Protein AF-A0AAD5FMM9-F1 (afdb_monomer_lite)

Sequence (239 aa):
MHCWLYLLLPVGILMFTLSLVDTQLLRLCQCYVCRCCARAEGRCCCCCCRPIRCGADVRHGCALIGDYLLRVFCASALWVVAALLDGDWYVCIRTVAANGSGQHQLACKDFPNPEEAELLRKYSSESRIIALLIILGLSILLVLSASFTSKSKPYYKLVFEAFVEQETTAMLEEKLHEQAMKKAKLLSESALRCIHSQHENNGQEEGHFYYQPLTETEEDMWRTISDPAFHLLGVQIHS

pLDDT: mean 72.75, std 18.02, range [34.28, 97.81]

Secondary structure (DSSP, 8-state):
--HHHHHHHHHHHHHHHHHHH-HHHHHHHHHHHSSSSS--SS---SSS--TTTHHHHHHHHHHHHHHHHHHHHHHHHHHHHHHHHH-HHHHHHHHHHHHSSTT--GGG-SS--HHHHHHHHHHHHHHHHHHHHHHHHHHHHHHHHHHHHHTTS-HHHHHHHHHHHHHHHHHHHHHHHHHHHHHHHHHHHHHHHHHHHHHHHTTS--------PPPHHHHHHHHHHTSTTHHHHGGGGG-

Radius of gyration: 29.38 Å; chains: 1; bounding box: 70×49×84 Å

Structure (mmCIF, N/CA/C/O backbone):
data_AF-A0AAD5FMM9-F1
#
_entry.id   AF-A0AAD5FMM9-F1
#
loop_
_atom_site.group_PDB
_atom_site.id
_atom_site.type_symbol
_atom_site.label_atom_id
_atom_site.label_alt_id
_atom_site.label_comp_id
_atom_site.label_asym_id
_atom_site.label_entity_id
_atom_site.label_seq_id
_atom_site.pdbx_PDB_ins_code
_atom_site.Cartn_x
_atom_site.Cartn_y
_atom_site.Cartn_z
_atom_site.occupancy
_atom_site.B_iso_or_equiv
_atom_site.auth_seq_id
_atom_site.auth_comp_id
_atom_site.auth_asym_id
_atom_site.auth_atom_id
_atom_site.pdbx_PDB_model_num
ATOM 1 N N . MET A 1 1 ? -18.795 -18.620 12.516 1.00 58.25 1 MET A N 1
ATOM 2 C CA . MET A 1 1 ? -18.532 -17.775 11.330 1.00 58.25 1 MET A CA 1
ATOM 3 C C . MET A 1 1 ? -17.195 -17.072 11.503 1.00 58.25 1 MET A C 1
ATOM 5 O O . MET A 1 1 ? -16.927 -16.575 12.590 1.00 58.25 1 MET A O 1
ATOM 9 N N . HIS A 1 2 ? -16.344 -17.060 10.478 1.00 80.88 2 HIS A N 1
ATOM 10 C CA . HIS A 1 2 ? -14.991 -16.500 10.562 1.00 80.88 2 HIS A CA 1
ATOM 11 C C . HIS A 1 2 ? -14.997 -14.987 10.262 1.00 80.88 2 HIS A C 1
ATOM 13 O O . HIS A 1 2 ? -14.564 -14.581 9.189 1.00 80.88 2 HIS A O 1
ATOM 19 N N . CYS A 1 3 ? -15.479 -14.140 11.192 1.00 82.88 3 CYS A N 1
ATOM 20 C CA . CYS A 1 3 ? -15.487 -12.670 11.006 1.00 82.88 3 CYS A CA 1
ATOM 21 C C . CYS A 1 3 ? -14.068 -12.129 10.694 1.00 82.88 3 CYS A C 1
ATOM 23 O O . CYS A 1 3 ? -13.906 -11.178 9.936 1.00 82.88 3 CYS A O 1
ATOM 25 N N . TRP A 1 4 ? -13.020 -12.771 11.225 1.00 85.00 4 TRP A N 1
ATOM 26 C CA . TRP A 1 4 ? -11.615 -12.432 10.966 1.00 85.00 4 TRP A CA 1
ATOM 27 C C . TRP A 1 4 ? -11.215 -12.531 9.490 1.00 85.00 4 TRP A C 1
ATOM 29 O O . TRP A 1 4 ? -10.405 -11.732 9.027 1.00 85.00 4 TRP A O 1
ATOM 39 N N . LEU A 1 5 ? -11.801 -13.476 8.743 1.00 89.31 5 LEU A N 1
ATOM 40 C CA . LEU A 1 5 ? -11.480 -13.679 7.331 1.00 89.31 5 LEU A CA 1
ATOM 41 C C . LEU A 1 5 ? -11.866 -12.447 6.503 1.00 89.31 5 LEU A C 1
ATOM 43 O O . LEU A 1 5 ? -11.086 -12.009 5.671 1.00 89.31 5 LEU A O 1
ATOM 47 N N . TYR A 1 6 ? -13.024 -11.845 6.781 1.00 86.81 6 TYR A N 1
ATOM 48 C CA . TYR A 1 6 ? -13.510 -10.664 6.061 1.00 86.81 6 TYR A CA 1
ATOM 49 C C . TYR A 1 6 ? -12.654 -9.412 6.288 1.00 86.81 6 TYR A C 1
ATOM 51 O O . TYR A 1 6 ? -12.609 -8.549 5.417 1.00 86.81 6 TYR A O 1
ATOM 59 N N . LEU A 1 7 ? -11.942 -9.318 7.417 1.00 88.50 7 LEU A N 1
ATOM 60 C CA . LEU A 1 7 ? -11.005 -8.217 7.655 1.00 88.50 7 LEU A CA 1
ATOM 61 C C . LEU A 1 7 ? -9.630 -8.488 7.039 1.00 88.50 7 LEU A C 1
ATOM 63 O O . LEU A 1 7 ? -9.049 -7.601 6.421 1.00 88.50 7 LEU A O 1
ATOM 67 N N . LEU A 1 8 ? -9.105 -9.705 7.211 1.00 89.94 8 LEU A N 1
ATOM 68 C CA . LEU A 1 8 ? -7.741 -10.042 6.796 1.00 89.94 8 LEU A CA 1
ATOM 69 C C . LEU A 1 8 ? -7.623 -10.331 5.298 1.00 89.94 8 LEU A C 1
ATOM 71 O O . LEU A 1 8 ? -6.576 -10.064 4.713 1.00 89.94 8 LEU A O 1
ATOM 75 N N . LEU A 1 9 ? -8.673 -10.856 4.662 1.00 92.56 9 LEU A N 1
ATOM 76 C CA . LEU A 1 9 ? -8.640 -11.206 3.244 1.00 92.56 9 LEU A CA 1
ATOM 77 C C . LEU A 1 9 ? -8.407 -9.974 2.350 1.00 92.56 9 LEU A C 1
ATOM 79 O O . LEU A 1 9 ? -7.481 -10.027 1.543 1.00 92.56 9 LEU A O 1
ATOM 83 N N . PRO A 1 10 ? -9.134 -8.847 2.497 1.00 91.94 10 PRO A N 1
ATOM 84 C CA . PRO A 1 10 ? -8.871 -7.655 1.692 1.00 91.94 10 PRO A CA 1
ATOM 85 C C . PRO A 1 10 ? -7.488 -7.058 1.958 1.00 91.94 10 PRO A C 1
ATOM 87 O O . PRO A 1 10 ? -6.844 -6.592 1.026 1.00 91.94 10 PRO A O 1
ATOM 90 N N . VAL A 1 11 ? -6.985 -7.134 3.196 1.00 91.12 11 VAL A N 1
ATOM 91 C CA . VAL A 1 11 ? -5.608 -6.729 3.526 1.00 91.12 11 VAL A CA 1
ATOM 92 C C . VAL A 1 11 ? -4.592 -7.578 2.760 1.00 91.12 11 VAL A C 1
ATOM 94 O O . VAL A 1 11 ? -3.672 -7.035 2.151 1.00 91.12 11 VAL A O 1
ATOM 97 N N . GLY A 1 12 ? -4.777 -8.901 2.745 1.00 90.12 12 GLY A N 1
ATOM 98 C CA . GLY A 1 12 ? -3.931 -9.820 1.984 1.00 90.12 12 GLY A CA 1
ATOM 99 C C . GLY A 1 12 ? -3.992 -9.565 0.477 1.00 90.12 12 GLY A C 1
ATOM 100 O O . GLY A 1 12 ? -2.950 -9.528 -0.174 1.00 90.12 12 GLY A O 1
ATOM 101 N N . ILE A 1 13 ? -5.190 -9.323 -0.067 1.00 91.94 13 ILE A N 1
ATOM 102 C CA . ILE A 1 13 ? -5.384 -8.979 -1.483 1.00 91.94 13 ILE A CA 1
ATOM 103 C C . ILE A 1 13 ? -4.683 -7.660 -1.810 1.00 91.94 13 ILE A C 1
ATOM 105 O O . ILE A 1 13 ? -3.923 -7.620 -2.770 1.00 91.94 13 ILE A O 1
ATOM 109 N N . LEU A 1 14 ? -4.868 -6.610 -1.004 1.00 88.75 14 LEU A N 1
ATOM 110 C CA . LEU A 1 14 ? -4.216 -5.315 -1.213 1.00 88.75 14 LEU A CA 1
ATOM 111 C C . LEU A 1 14 ? -2.693 -5.456 -1.203 1.00 88.75 14 LEU A C 1
ATOM 113 O O . LEU A 1 14 ? -2.036 -5.011 -2.142 1.00 88.75 14 LEU A O 1
ATOM 117 N N . MET A 1 15 ? -2.137 -6.147 -0.204 1.00 84.69 15 MET A N 1
ATOM 118 C CA . MET A 1 15 ? -0.699 -6.428 -0.134 1.00 84.69 15 MET A CA 1
ATOM 119 C C . MET A 1 15 ? -0.195 -7.175 -1.371 1.00 84.69 15 MET A C 1
ATOM 121 O O . MET A 1 15 ? 0.824 -6.793 -1.943 1.00 84.69 15 MET A O 1
ATOM 125 N N . PHE A 1 1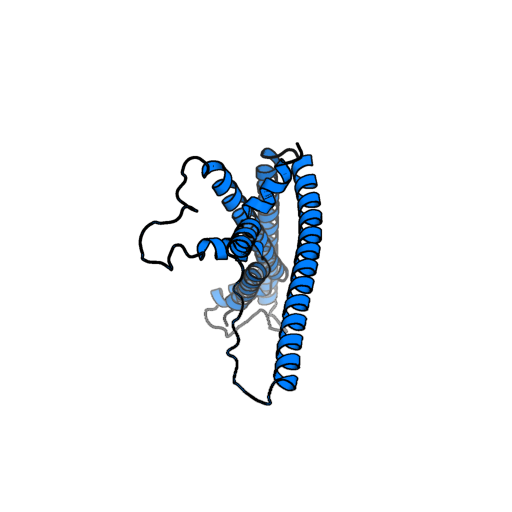6 ? -0.912 -8.208 -1.813 1.00 87.19 16 PHE A N 1
ATOM 126 C CA . PHE A 1 16 ? -0.559 -8.959 -3.014 1.00 87.19 16 PHE A CA 1
ATOM 127 C C . PHE A 1 16 ? -0.634 -8.094 -4.279 1.00 87.19 16 PHE A C 1
ATOM 129 O O . PHE A 1 16 ? 0.320 -8.060 -5.050 1.00 87.19 16 PHE A O 1
ATOM 136 N N . THR A 1 17 ? -1.720 -7.339 -4.474 1.00 88.19 17 THR A N 1
ATOM 137 C CA . THR A 1 17 ? -1.894 -6.476 -5.654 1.00 88.19 17 THR A CA 1
ATOM 138 C C . THR A 1 17 ? -0.849 -5.374 -5.723 1.00 88.19 17 THR A C 1
ATOM 140 O O . THR A 1 17 ? -0.268 -5.165 -6.782 1.00 88.19 17 THR A O 1
ATOM 143 N N . LEU A 1 18 ? -0.546 -4.718 -4.599 1.00 83.94 18 LEU A N 1
ATOM 144 C CA . LEU A 1 18 ? 0.484 -3.685 -4.549 1.00 83.94 18 LEU A CA 1
ATOM 145 C C . LEU A 1 18 ? 1.863 -4.284 -4.852 1.00 83.94 18 LEU A C 1
ATOM 147 O O . LEU A 1 18 ? 2.633 -3.680 -5.590 1.00 83.94 18 LEU A O 1
ATOM 151 N N . SER A 1 19 ? 2.121 -5.513 -4.392 1.00 80.06 19 SER A N 1
ATOM 152 C CA . SER A 1 19 ? 3.383 -6.219 -4.666 1.00 80.06 19 SER A CA 1
ATOM 153 C C . SER A 1 19 ? 3.534 -6.653 -6.121 1.00 80.06 19 SER A C 1
ATOM 155 O O . SER A 1 19 ? 4.657 -6.750 -6.603 1.00 80.06 19 SER A O 1
ATOM 157 N N . LEU A 1 20 ? 2.429 -6.912 -6.827 1.00 82.62 20 LEU A N 1
ATOM 158 C CA . LEU A 1 20 ? 2.454 -7.216 -8.260 1.00 82.62 20 LEU A CA 1
ATOM 159 C C . LEU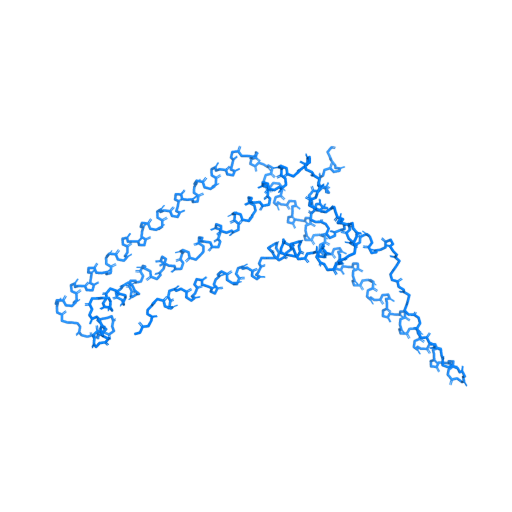 A 1 20 ? 2.574 -5.967 -9.136 1.00 82.62 20 LEU A C 1
ATOM 161 O O . LEU A 1 20 ? 3.215 -6.021 -10.182 1.00 82.62 20 LEU A O 1
ATOM 165 N N . VAL A 1 21 ? 1.926 -4.868 -8.744 1.00 82.44 21 VAL A N 1
ATOM 166 C CA . VAL A 1 21 ? 1.937 -3.611 -9.507 1.00 82.44 21 VAL A CA 1
ATOM 167 C C . VAL A 1 21 ? 3.287 -2.905 -9.386 1.00 82.44 21 VAL A C 1
ATOM 169 O O . VAL A 1 21 ? 3.708 -2.226 -10.323 1.00 82.44 21 VAL A O 1
ATOM 172 N N . ASP A 1 22 ? 3.988 -3.077 -8.265 1.00 76.62 22 ASP A N 1
ATOM 173 C CA . ASP A 1 22 ? 5.280 -2.438 -8.063 1.00 76.62 22 ASP A CA 1
ATOM 174 C C . ASP A 1 22 ? 6.407 -3.149 -8.835 1.00 76.62 22 ASP A C 1
ATOM 176 O O . ASP A 1 22 ? 7.043 -4.109 -8.386 1.00 76.62 22 ASP A O 1
ATOM 180 N N . THR A 1 23 ? 6.672 -2.633 -10.034 1.00 69.25 23 THR A N 1
ATOM 181 C CA . THR A 1 23 ? 7.742 -3.101 -10.920 1.00 69.25 23 THR A CA 1
ATOM 182 C C . THR A 1 23 ? 9.138 -2.922 -10.316 1.00 69.25 23 THR A C 1
ATOM 184 O O . THR A 1 23 ? 10.040 -3.687 -10.668 1.00 69.25 23 THR A O 1
ATOM 187 N N . GLN A 1 24 ? 9.334 -1.982 -9.383 1.00 67.31 24 GLN A N 1
ATOM 188 C CA . GLN A 1 24 ? 10.611 -1.792 -8.689 1.00 67.31 24 GLN A CA 1
ATOM 189 C C . GLN A 1 24 ? 10.877 -2.953 -7.730 1.00 67.31 24 GLN A C 1
ATOM 191 O O . GLN A 1 24 ? 11.995 -3.472 -7.677 1.00 67.31 24 GLN A O 1
ATOM 196 N N . LEU A 1 25 ? 9.840 -3.426 -7.030 1.00 66.69 25 LEU A N 1
ATOM 197 C CA . LEU A 1 25 ? 9.939 -4.593 -6.153 1.00 66.69 25 LEU A CA 1
ATOM 198 C C . LEU A 1 25 ? 10.258 -5.866 -6.948 1.00 66.69 25 LEU A C 1
ATOM 200 O O . LEU A 1 25 ? 11.117 -6.653 -6.545 1.00 66.69 25 LEU A O 1
ATOM 204 N N . LEU A 1 26 ? 9.624 -6.040 -8.113 1.00 67.19 26 LEU A N 1
ATOM 205 C CA . LEU A 1 26 ? 9.931 -7.139 -9.032 1.00 67.19 26 LEU A CA 1
ATOM 206 C C . LEU A 1 26 ? 11.375 -7.082 -9.544 1.00 67.19 26 LEU A C 1
ATOM 208 O O . LEU A 1 26 ? 12.031 -8.122 -9.590 1.00 67.19 26 LEU A O 1
ATOM 212 N N . ARG A 1 27 ? 11.900 -5.896 -9.878 1.00 64.62 27 ARG A N 1
ATOM 213 C CA . ARG A 1 27 ? 13.306 -5.714 -10.289 1.00 64.62 27 ARG A CA 1
ATOM 214 C C . ARG A 1 27 ? 14.283 -6.026 -9.150 1.00 64.62 27 ARG A C 1
ATOM 216 O O . ARG A 1 27 ? 15.267 -6.730 -9.368 1.00 64.62 27 ARG A O 1
ATOM 223 N N . LEU A 1 28 ? 13.980 -5.602 -7.921 1.00 62.25 28 LEU A N 1
ATOM 224 C CA . LEU A 1 28 ? 14.746 -5.955 -6.715 1.00 62.25 28 LEU A CA 1
ATOM 225 C C . LEU A 1 28 ? 14.738 -7.469 -6.449 1.00 62.25 28 LEU A C 1
ATOM 227 O O . LEU A 1 28 ? 15.787 -8.057 -6.176 1.00 62.25 28 LEU A O 1
ATOM 231 N N . CYS A 1 29 ? 13.581 -8.122 -6.586 1.00 60.66 29 CYS A N 1
ATOM 232 C CA . CYS A 1 29 ? 13.467 -9.578 -6.498 1.00 60.66 29 CYS A CA 1
ATOM 233 C C . CYS A 1 29 ? 14.236 -10.282 -7.621 1.00 60.66 29 CYS A C 1
ATOM 235 O O . CYS A 1 29 ? 14.888 -11.290 -7.362 1.00 60.66 29 CYS A O 1
ATOM 237 N N . GLN A 1 30 ? 14.224 -9.750 -8.845 1.00 56.44 30 GLN A N 1
ATOM 238 C CA . GLN A 1 30 ? 15.021 -10.284 -9.948 1.00 56.44 30 GLN A CA 1
ATOM 239 C C . GLN A 1 30 ? 16.517 -10.177 -9.667 1.00 56.44 30 GLN A C 1
ATOM 241 O O . GLN A 1 30 ? 17.215 -11.141 -9.946 1.00 56.44 30 GLN A O 1
ATOM 246 N N . CYS A 1 31 ? 17.008 -9.099 -9.046 1.00 52.47 31 CYS A N 1
ATOM 247 C CA . CYS A 1 31 ? 18.396 -9.019 -8.576 1.00 52.47 31 CYS A CA 1
ATOM 248 C C . CYS A 1 31 ? 18.710 -10.068 -7.496 1.00 52.47 31 CYS A C 1
ATOM 250 O O . CYS A 1 31 ? 19.782 -10.667 -7.532 1.00 52.47 31 CYS A O 1
ATOM 252 N N . TYR A 1 32 ? 17.774 -10.342 -6.581 1.00 49.34 32 TYR A N 1
ATOM 253 C CA . TYR A 1 32 ? 17.934 -11.378 -5.549 1.00 49.34 32 TYR A CA 1
ATOM 254 C C . TYR A 1 32 ? 17.931 -12.803 -6.131 1.00 49.34 32 TYR A C 1
ATOM 256 O O . TYR A 1 32 ? 18.609 -13.693 -5.624 1.00 49.34 32 TYR A O 1
ATOM 264 N N . VAL A 1 33 ? 17.191 -13.012 -7.224 1.00 45.16 33 VAL A N 1
ATOM 265 C CA . VAL A 1 33 ? 17.095 -14.281 -7.966 1.00 45.16 33 VAL A CA 1
ATOM 266 C C . VAL A 1 33 ? 18.120 -14.346 -9.119 1.00 45.16 33 VAL A C 1
ATOM 268 O O . VAL A 1 33 ? 18.270 -15.379 -9.777 1.00 45.16 33 VAL A O 1
ATOM 271 N N . CYS A 1 34 ? 18.887 -13.276 -9.363 1.00 42.91 34 CYS A N 1
ATOM 272 C CA . CYS A 1 34 ? 19.821 -13.185 -10.481 1.00 42.91 34 CYS A CA 1
ATOM 273 C C . CYS A 1 34 ? 21.031 -14.103 -10.259 1.00 42.91 34 CYS A C 1
ATOM 275 O O . CYS A 1 34 ? 21.998 -13.747 -9.593 1.00 42.91 34 CYS A O 1
ATOM 277 N N . ARG A 1 35 ? 20.946 -15.302 -10.853 1.00 42.81 35 ARG A N 1
ATOM 278 C CA . ARG A 1 35 ? 21.998 -16.122 -11.496 1.00 42.81 35 ARG A CA 1
ATOM 279 C C . ARG A 1 35 ? 23.325 -16.421 -10.780 1.00 42.81 35 ARG A C 1
ATOM 281 O O . ARG A 1 35 ? 24.083 -17.222 -11.320 1.00 42.81 35 ARG A O 1
ATOM 288 N N . CYS A 1 36 ? 23.595 -15.933 -9.573 1.00 45.25 36 CYS A N 1
ATOM 289 C CA . CYS A 1 36 ? 24.769 -16.352 -8.797 1.00 45.25 36 CYS A CA 1
ATOM 290 C C . CYS A 1 36 ? 24.609 -17.767 -8.208 1.00 45.25 36 CYS A C 1
ATOM 292 O O . CYS A 1 36 ? 25.604 -18.430 -7.936 1.00 45.25 36 CYS A O 1
ATOM 294 N N . CYS A 1 37 ? 23.374 -18.267 -8.068 1.00 43.31 37 CYS A N 1
ATOM 295 C CA . CYS A 1 37 ? 23.095 -19.614 -7.551 1.00 43.31 37 CYS A CA 1
ATOM 296 C C . CYS A 1 37 ? 22.913 -20.690 -8.636 1.00 43.31 37 CYS A C 1
ATOM 298 O O . CYS A 1 37 ? 22.878 -21.870 -8.307 1.00 43.31 37 CYS A O 1
ATOM 300 N N . ALA A 1 38 ? 22.794 -20.320 -9.917 1.00 44.12 38 ALA A N 1
ATOM 301 C CA . ALA A 1 38 ? 22.464 -21.275 -10.985 1.00 44.12 38 ALA A CA 1
ATOM 302 C C . ALA A 1 38 ? 23.689 -21.924 -11.660 1.00 44.12 38 ALA A C 1
ATOM 304 O O . ALA A 1 38 ? 23.531 -22.896 -12.393 1.00 44.12 38 ALA A O 1
ATOM 305 N N . ARG A 1 39 ? 24.910 -21.426 -11.419 1.00 43.09 39 ARG A N 1
ATOM 306 C CA . ARG A 1 39 ? 26.149 -22.041 -11.921 1.00 43.09 39 ARG A CA 1
ATOM 307 C C . ARG A 1 39 ? 27.036 -22.438 -10.746 1.00 43.09 39 ARG A C 1
ATOM 309 O O . ARG A 1 39 ? 27.810 -21.639 -10.231 1.00 43.09 39 ARG A O 1
ATOM 316 N N . ALA A 1 40 ? 26.902 -23.690 -10.323 1.00 45.69 40 ALA A N 1
ATOM 317 C CA . ALA A 1 40 ? 27.729 -24.333 -9.305 1.00 45.69 40 ALA A CA 1
ATOM 318 C C . ALA A 1 40 ? 29.144 -24.674 -9.818 1.00 45.69 40 ALA A C 1
ATOM 320 O O . ALA A 1 40 ? 29.684 -25.726 -9.500 1.00 45.69 40 ALA A O 1
ATOM 321 N N . GLU A 1 41 ? 29.759 -23.792 -10.608 1.00 49.38 41 GLU A N 1
ATOM 322 C CA . GLU A 1 41 ? 31.126 -23.964 -11.094 1.00 49.38 41 GLU A CA 1
ATOM 323 C C . GLU A 1 41 ? 31.879 -22.640 -10.982 1.00 49.38 41 GLU A C 1
ATOM 325 O O . GLU A 1 41 ? 31.756 -21.749 -11.813 1.00 49.38 41 GLU A O 1
ATOM 330 N N . GLY A 1 42 ? 32.644 -22.535 -9.893 1.00 50.59 42 GLY A N 1
ATOM 331 C CA . GLY A 1 42 ? 33.903 -21.799 -9.813 1.00 50.59 42 GLY A CA 1
ATOM 332 C C . GLY A 1 42 ? 33.886 -20.312 -10.177 1.00 50.59 42 GLY A C 1
ATOM 333 O O . GLY A 1 42 ? 34.039 -19.950 -11.335 1.00 50.59 42 GLY A O 1
ATOM 334 N N . ARG A 1 43 ? 33.953 -19.472 -9.132 1.00 45.97 43 ARG A N 1
ATOM 335 C CA . ARG A 1 43 ? 34.148 -18.001 -9.113 1.00 45.97 43 ARG A CA 1
ATOM 336 C C . ARG A 1 43 ? 32.845 -17.204 -9.148 1.00 45.97 43 ARG A C 1
ATOM 338 O O . ARG A 1 43 ? 32.346 -16.777 -10.181 1.00 45.97 43 ARG A O 1
ATOM 345 N N . CYS A 1 44 ? 32.354 -16.959 -7.936 1.00 38.94 44 CYS A N 1
ATOM 346 C CA . CYS A 1 44 ? 31.314 -15.993 -7.613 1.00 38.94 44 CYS A CA 1
ATOM 347 C C . CYS A 1 44 ? 31.648 -14.623 -8.237 1.00 38.94 44 CYS A C 1
ATOM 349 O O . CYS A 1 44 ? 32.607 -13.965 -7.828 1.00 38.94 44 CYS A O 1
ATOM 351 N N . CYS A 1 45 ? 30.886 -14.212 -9.252 1.00 41.50 45 CYS A N 1
ATOM 352 C CA . CYS A 1 45 ? 31.060 -12.931 -9.925 1.00 41.50 45 CYS A CA 1
ATOM 353 C C . CYS A 1 45 ? 30.229 -11.855 -9.204 1.00 41.50 45 CYS A C 1
ATOM 355 O O . CYS A 1 45 ? 29.054 -11.647 -9.472 1.00 41.50 45 CYS A O 1
ATOM 357 N N . CYS A 1 46 ? 30.854 -11.227 -8.211 1.00 43.25 46 CYS A N 1
ATOM 358 C CA . CYS A 1 46 ? 30.929 -9.772 -8.057 1.00 43.25 46 CYS A CA 1
ATOM 359 C C . CYS A 1 46 ? 29.680 -8.874 -8.242 1.00 43.25 46 CYS A C 1
ATOM 361 O O . CYS A 1 46 ? 29.839 -7.766 -8.741 1.00 43.25 46 CYS A O 1
ATOM 363 N N . CYS A 1 47 ? 28.503 -9.224 -7.717 1.00 45.66 47 CYS A N 1
ATOM 364 C CA . CYS A 1 47 ? 27.494 -8.198 -7.367 1.00 45.66 47 CYS A CA 1
ATOM 365 C C . CYS A 1 47 ? 27.347 -7.978 -5.847 1.00 45.66 47 CYS A C 1
ATOM 367 O O . CYS A 1 47 ? 26.890 -6.921 -5.425 1.00 45.66 47 CYS A O 1
ATOM 369 N N . CYS A 1 48 ? 27.823 -8.907 -5.003 1.00 43.53 48 CYS A N 1
ATOM 370 C CA . CYS A 1 48 ? 27.687 -8.813 -3.537 1.00 43.53 48 CYS A CA 1
ATOM 371 C C . CYS A 1 48 ? 29.015 -8.695 -2.756 1.00 43.53 48 CYS A C 1
ATOM 373 O O . CYS A 1 48 ? 28.991 -8.594 -1.533 1.00 43.53 48 CYS A O 1
ATOM 375 N N . CYS A 1 49 ? 30.183 -8.703 -3.417 1.00 39.34 49 CYS A N 1
ATOM 376 C CA . CYS A 1 49 ? 31.486 -8.890 -2.749 1.00 39.34 49 CYS A CA 1
ATOM 377 C C . CYS A 1 49 ? 32.498 -7.740 -2.927 1.00 39.34 49 CYS A C 1
ATOM 379 O O . CYS A 1 49 ? 33.701 -7.993 -2.979 1.00 39.34 49 CYS A O 1
ATOM 381 N N . ARG A 1 50 ? 32.066 -6.470 -2.990 1.00 38.31 50 ARG A N 1
ATOM 382 C CA . ARG A 1 50 ? 32.994 -5.329 -2.830 1.00 38.31 50 ARG A CA 1
ATOM 383 C C . ARG A 1 50 ? 32.636 -4.510 -1.578 1.00 38.31 50 ARG A C 1
ATOM 385 O O . ARG A 1 50 ? 31.813 -3.603 -1.656 1.00 38.31 50 ARG A O 1
ATOM 392 N N . PRO A 1 51 ? 33.273 -4.778 -0.421 1.00 40.28 51 PRO A N 1
ATOM 393 C CA . PRO A 1 51 ? 32.843 -4.256 0.882 1.00 40.28 51 PRO A CA 1
ATOM 394 C C . PRO A 1 51 ? 33.119 -2.756 1.097 1.00 40.28 51 PRO A C 1
ATOM 396 O O . PRO A 1 51 ? 32.786 -2.219 2.146 1.00 40.28 51 PRO A O 1
ATOM 399 N N . ILE A 1 52 ? 33.705 -2.054 0.120 1.00 39.78 52 ILE A N 1
ATOM 400 C CA . ILE A 1 52 ? 34.149 -0.658 0.279 1.00 39.78 52 ILE A CA 1
ATOM 401 C C . ILE A 1 52 ? 33.085 0.359 -0.195 1.00 39.78 52 ILE A C 1
ATOM 403 O O . ILE A 1 52 ? 33.156 1.526 0.175 1.00 39.78 52 ILE A O 1
ATOM 407 N N . ARG A 1 53 ? 32.054 -0.058 -0.955 1.00 41.44 53 ARG A N 1
ATOM 408 C CA . ARG A 1 53 ? 30.959 0.834 -1.417 1.00 41.44 53 ARG A CA 1
ATOM 409 C C . ARG A 1 53 ? 29.555 0.474 -0.904 1.00 41.44 53 ARG A C 1
ATOM 411 O O . ARG A 1 53 ? 28.649 1.291 -1.007 1.00 41.44 53 ARG A O 1
ATOM 418 N N . CYS A 1 54 ? 29.378 -0.672 -0.242 1.00 43.53 54 CYS A N 1
ATOM 419 C CA . CYS A 1 54 ? 28.065 -1.160 0.210 1.00 43.53 54 CYS A CA 1
ATOM 420 C C . CYS A 1 54 ? 27.381 -0.338 1.325 1.00 43.53 54 CYS A C 1
ATOM 422 O O . CYS A 1 54 ? 26.217 -0.582 1.622 1.00 43.53 54 CYS A O 1
ATOM 424 N N . GLY A 1 55 ? 28.050 0.629 1.961 1.00 44.31 55 GLY A N 1
ATOM 425 C CA . GLY A 1 55 ? 27.449 1.391 3.067 1.00 44.31 55 GLY A CA 1
ATOM 426 C C . GLY A 1 55 ? 26.347 2.370 2.639 1.00 44.31 55 GLY A C 1
ATOM 427 O O . GLY A 1 55 ? 25.394 2.587 3.390 1.00 44.31 55 GLY A O 1
ATOM 428 N N . ALA A 1 56 ? 26.466 2.953 1.442 1.00 46.66 56 ALA A N 1
ATOM 429 C CA . ALA A 1 56 ? 25.500 3.922 0.926 1.00 46.66 56 ALA A CA 1
ATOM 430 C C . ALA A 1 56 ? 24.352 3.229 0.178 1.00 46.66 56 ALA A C 1
ATOM 432 O O . ALA A 1 56 ? 23.190 3.542 0.437 1.00 46.66 56 ALA A O 1
ATOM 433 N N . ASP A 1 57 ? 24.659 2.238 -0.661 1.00 49.16 57 ASP A N 1
ATOM 434 C CA . ASP A 1 57 ? 23.670 1.569 -1.518 1.00 49.16 57 ASP A CA 1
ATOM 435 C C . ASP A 1 57 ? 22.718 0.660 -0.726 1.00 49.16 57 ASP A C 1
ATOM 437 O O . ASP A 1 57 ? 21.517 0.645 -0.985 1.00 49.16 57 ASP A O 1
ATOM 441 N N . VAL A 1 58 ? 23.203 -0.020 0.325 1.00 53.94 58 VAL A N 1
ATOM 442 C CA . VAL A 1 58 ? 22.341 -0.839 1.203 1.00 53.94 58 VAL A CA 1
ATOM 443 C C . VAL A 1 58 ? 21.374 0.038 2.002 1.00 53.94 58 VAL A C 1
ATOM 445 O O . VAL A 1 58 ? 20.214 -0.326 2.173 1.00 53.94 58 VAL A O 1
ATOM 448 N N . ARG A 1 59 ? 21.805 1.225 2.455 1.00 60.25 59 ARG A N 1
ATOM 449 C CA . ARG A 1 59 ? 20.902 2.176 3.130 1.00 60.25 59 ARG A CA 1
ATOM 450 C C . ARG A 1 59 ? 19.827 2.706 2.190 1.00 60.25 59 ARG A C 1
ATOM 452 O O . ARG A 1 59 ? 18.692 2.851 2.627 1.00 60.25 59 ARG A O 1
ATOM 459 N N . HIS A 1 60 ? 20.166 2.970 0.929 1.00 62.69 60 HIS A N 1
ATOM 460 C CA . HIS A 1 60 ? 19.194 3.418 -0.067 1.00 62.69 60 HIS A CA 1
ATOM 461 C C . HIS A 1 60 ? 18.203 2.307 -0.429 1.00 62.69 60 HIS A C 1
ATOM 463 O O . HIS A 1 60 ? 17.003 2.561 -0.424 1.00 62.69 60 HIS A O 1
ATOM 469 N N . GLY A 1 61 ? 18.669 1.071 -0.633 1.00 64.69 61 GLY A N 1
ATOM 470 C CA . GLY A 1 61 ? 17.791 -0.082 -0.861 1.00 64.69 61 GLY A CA 1
ATOM 471 C C . GLY A 1 61 ? 16.845 -0.343 0.316 1.00 64.69 61 GLY A C 1
ATOM 472 O O . GLY A 1 61 ? 15.641 -0.485 0.123 1.00 64.69 61 GLY A O 1
ATOM 473 N N . CYS A 1 62 ? 17.356 -0.318 1.551 1.00 67.81 62 CYS A N 1
ATOM 474 C CA . CYS A 1 62 ? 16.525 -0.454 2.750 1.00 67.81 62 CYS A CA 1
ATOM 475 C C . CYS A 1 62 ? 15.538 0.708 2.926 1.00 67.81 62 CYS A C 1
ATOM 477 O O . CYS A 1 62 ? 14.421 0.479 3.380 1.00 67.81 62 CYS A O 1
ATOM 479 N N . ALA A 1 63 ? 15.920 1.940 2.576 1.00 72.00 63 ALA A N 1
ATOM 480 C CA . ALA A 1 63 ? 15.018 3.088 2.624 1.00 72.00 63 ALA A CA 1
ATOM 481 C C . ALA A 1 63 ? 13.898 2.974 1.579 1.00 72.00 63 ALA A C 1
ATOM 483 O O . ALA A 1 63 ? 12.749 3.255 1.904 1.00 72.00 63 ALA A O 1
ATOM 484 N N . LEU A 1 64 ? 14.212 2.508 0.366 1.00 72.69 64 LEU A N 1
ATOM 485 C CA . LEU A 1 64 ? 13.233 2.282 -0.699 1.00 72.69 64 LEU A CA 1
ATOM 486 C C . LEU A 1 64 ? 12.232 1.182 -0.314 1.00 72.69 64 LEU A C 1
ATOM 488 O O . LEU A 1 64 ? 11.023 1.382 -0.396 1.00 72.69 64 LEU A O 1
ATOM 492 N N . ILE A 1 65 ? 12.733 0.043 0.182 1.00 79.12 65 ILE A N 1
ATOM 493 C CA . ILE A 1 65 ? 11.894 -1.059 0.677 1.00 79.12 65 ILE A CA 1
ATOM 494 C C . ILE A 1 65 ? 11.063 -0.596 1.878 1.00 79.12 65 ILE A C 1
ATOM 496 O O . ILE A 1 65 ? 9.882 -0.916 1.973 1.00 79.12 65 ILE A O 1
ATOM 500 N N . GLY A 1 66 ? 11.662 0.170 2.791 1.00 82.00 66 GLY A N 1
ATOM 501 C CA . GLY A 1 66 ? 10.973 0.725 3.952 1.00 82.00 66 GLY A CA 1
ATOM 502 C C . GLY A 1 66 ? 9.831 1.666 3.569 1.00 82.00 66 GLY A C 1
ATOM 503 O O . GLY A 1 66 ? 8.742 1.539 4.124 1.00 82.00 66 GLY A O 1
ATOM 504 N N . ASP A 1 67 ? 10.048 2.564 2.604 1.00 82.75 67 ASP A N 1
ATOM 505 C CA . ASP A 1 67 ? 9.008 3.467 2.094 1.00 82.75 67 ASP A CA 1
ATOM 506 C C . ASP A 1 67 ? 7.874 2.686 1.422 1.00 82.75 67 ASP A C 1
ATOM 508 O O . ASP A 1 67 ? 6.700 2.919 1.709 1.00 82.75 67 ASP A O 1
ATOM 512 N N . TYR A 1 68 ? 8.216 1.690 0.601 1.00 83.69 68 TYR A N 1
ATOM 513 C CA . TYR A 1 68 ? 7.234 0.805 -0.017 1.00 83.69 68 TYR A CA 1
ATOM 514 C C . TYR A 1 68 ? 6.381 0.068 1.029 1.00 83.69 68 TYR A C 1
ATOM 516 O O . TYR A 1 68 ? 5.151 0.147 1.005 1.00 83.69 68 TYR A O 1
ATOM 524 N N . LEU A 1 69 ? 7.023 -0.598 1.995 1.00 86.00 69 LEU A N 1
ATOM 525 C CA . LEU A 1 69 ? 6.329 -1.317 3.065 1.00 86.00 69 LEU A CA 1
ATOM 526 C C . LEU A 1 69 ? 5.445 -0.381 3.893 1.00 86.00 69 LEU A C 1
ATOM 528 O O . LEU A 1 69 ? 4.338 -0.767 4.264 1.00 86.00 69 LEU A O 1
ATOM 532 N N . LEU A 1 70 ? 5.896 0.850 4.147 1.00 88.94 70 LEU A N 1
ATOM 533 C CA . LEU A 1 70 ? 5.103 1.858 4.843 1.00 88.94 70 LEU A CA 1
ATOM 534 C C . LEU A 1 70 ? 3.843 2.227 4.051 1.00 88.94 70 LEU A C 1
ATOM 536 O O . LEU A 1 70 ? 2.761 2.276 4.633 1.00 88.94 70 LEU A O 1
ATOM 540 N N . ARG A 1 71 ? 3.945 2.443 2.734 1.00 88.44 71 ARG A N 1
ATOM 541 C CA . ARG A 1 71 ? 2.784 2.752 1.880 1.00 88.44 71 ARG A CA 1
ATOM 542 C C . ARG A 1 71 ? 1.770 1.613 1.863 1.00 88.44 71 ARG A C 1
ATOM 544 O O . ARG A 1 71 ? 0.579 1.859 2.052 1.00 88.44 71 ARG A O 1
ATOM 551 N N . VAL A 1 72 ? 2.238 0.376 1.689 1.00 87.94 72 VAL A N 1
ATOM 552 C CA . VAL A 1 72 ? 1.383 -0.823 1.722 1.00 87.94 72 VAL A CA 1
ATOM 553 C C . VAL A 1 72 ? 0.710 -0.962 3.086 1.00 87.94 72 VAL A C 1
ATOM 555 O O . VAL A 1 72 ? -0.503 -1.170 3.165 1.00 87.94 72 VAL A O 1
ATOM 558 N N . PHE A 1 73 ? 1.475 -0.780 4.164 1.00 90.44 73 PHE A N 1
ATOM 559 C CA . PHE A 1 73 ? 0.952 -0.794 5.523 1.00 90.44 73 PHE A CA 1
ATOM 560 C C . PHE A 1 73 ? -0.138 0.267 5.713 1.00 90.44 73 PHE A C 1
ATOM 562 O O . PHE A 1 73 ? -1.235 -0.074 6.149 1.00 90.44 73 PHE A O 1
ATOM 569 N N . CYS A 1 74 ? 0.099 1.520 5.319 1.00 92.50 74 CYS A N 1
ATOM 570 C CA . CYS A 1 74 ? -0.891 2.592 5.415 1.00 92.50 74 CYS A CA 1
ATOM 571 C C . CYS A 1 74 ? -2.162 2.284 4.613 1.00 92.50 74 CYS A C 1
ATOM 573 O O . CYS A 1 74 ? -3.259 2.443 5.144 1.00 92.50 74 CYS A O 1
ATOM 575 N N . ALA A 1 75 ? -2.037 1.791 3.377 1.00 91.06 75 ALA A N 1
ATOM 576 C CA . ALA A 1 75 ? -3.187 1.405 2.560 1.00 91.06 75 ALA A CA 1
ATOM 577 C C . ALA A 1 75 ? -4.009 0.284 3.222 1.00 91.06 75 ALA A C 1
ATOM 579 O O . ALA A 1 75 ? -5.234 0.367 3.303 1.00 91.06 75 ALA A O 1
ATOM 580 N N . SER A 1 76 ? -3.339 -0.736 3.766 1.00 91.25 76 SER A N 1
ATOM 581 C CA . SER A 1 76 ? -4.012 -1.822 4.486 1.00 91.25 76 SER A CA 1
ATOM 582 C C . SER A 1 76 ? -4.665 -1.358 5.792 1.00 91.25 76 SER A C 1
ATOM 584 O O . SER A 1 76 ? -5.774 -1.775 6.121 1.00 91.25 76 SER A O 1
ATOM 586 N N . ALA A 1 77 ? -4.017 -0.449 6.520 1.00 93.31 77 ALA A N 1
ATOM 587 C CA . ALA A 1 77 ? -4.542 0.095 7.760 1.00 93.31 77 ALA A CA 1
ATOM 588 C C . ALA A 1 77 ? -5.772 0.978 7.504 1.00 93.31 77 ALA A C 1
ATOM 590 O O . ALA A 1 77 ? -6.711 0.939 8.294 1.00 93.31 77 ALA A O 1
ATOM 591 N N . LEU A 1 78 ? -5.819 1.706 6.381 1.00 94.19 78 LEU A N 1
ATOM 592 C CA . LEU A 1 78 ? -7.006 2.460 5.964 1.00 94.19 78 LEU A CA 1
ATOM 593 C C . LEU A 1 78 ? -8.217 1.553 5.720 1.00 94.19 78 LEU A C 1
ATOM 595 O O . LEU A 1 78 ? -9.323 1.909 6.121 1.00 94.19 78 LEU A O 1
ATOM 599 N N . TRP A 1 79 ? -8.017 0.369 5.135 1.00 94.75 79 TRP A N 1
ATOM 600 C CA . TRP A 1 79 ? -9.088 -0.625 5.014 1.00 94.75 79 TRP A CA 1
ATOM 601 C C . TRP A 1 79 ? -9.622 -1.057 6.387 1.00 94.75 79 TRP A C 1
ATOM 603 O O . TRP A 1 79 ? -10.831 -1.073 6.615 1.00 94.75 79 TRP A O 1
ATOM 613 N N . VAL A 1 80 ? -8.722 -1.360 7.328 1.00 94.19 80 VAL A N 1
ATOM 614 C CA . VAL A 1 80 ? -9.105 -1.739 8.699 1.00 94.19 80 VAL A CA 1
ATOM 615 C C . VAL A 1 80 ? -9.853 -0.604 9.398 1.00 94.19 80 VAL A C 1
ATOM 617 O O . VAL A 1 80 ? -10.858 -0.848 10.061 1.00 94.19 80 VAL A O 1
ATOM 620 N N . VAL A 1 81 ? -9.402 0.639 9.225 1.00 96.44 81 VAL A N 1
ATOM 621 C CA . VAL A 1 81 ? -10.081 1.831 9.746 1.00 96.44 81 VAL A CA 1
ATOM 622 C C . VAL A 1 81 ? -11.492 1.952 9.175 1.00 96.44 81 VAL A C 1
ATOM 624 O O . VAL A 1 81 ? -12.416 2.172 9.951 1.00 96.44 81 VAL A O 1
ATOM 627 N N . ALA A 1 82 ? -11.678 1.775 7.864 1.00 95.75 82 ALA A N 1
ATOM 628 C CA . ALA A 1 82 ? -13.001 1.815 7.242 1.00 95.75 82 ALA A CA 1
ATOM 629 C C . ALA A 1 82 ? -13.937 0.757 7.853 1.00 95.75 82 ALA A C 1
ATOM 631 O O . ALA A 1 82 ? -15.011 1.096 8.344 1.00 95.75 82 ALA A O 1
ATOM 632 N N . ALA A 1 83 ? -13.471 -0.491 7.963 1.00 94.12 83 ALA A N 1
ATOM 633 C CA . ALA A 1 83 ? -14.239 -1.572 8.583 1.00 94.12 83 ALA A CA 1
ATOM 634 C C . ALA A 1 83 ? -14.581 -1.308 10.067 1.00 94.12 83 ALA A C 1
ATOM 636 O O . ALA A 1 83 ? -15.641 -1.711 10.553 1.00 94.12 83 ALA A O 1
ATOM 637 N N . LEU A 1 84 ? -13.698 -0.630 10.810 1.00 94.31 84 LEU A N 1
ATOM 638 C CA . LEU A 1 84 ? -13.950 -0.229 12.198 1.00 94.31 84 LEU A CA 1
ATOM 639 C C . LEU A 1 84 ? -14.895 0.977 12.314 1.00 94.31 84 LEU A C 1
ATOM 641 O O . LEU A 1 84 ? -15.621 1.076 13.304 1.00 94.31 84 LEU A O 1
ATOM 645 N N . LEU A 1 85 ? -14.903 1.892 11.343 1.00 95.25 85 LEU A N 1
ATOM 646 C CA . LEU A 1 85 ? -15.834 3.024 11.321 1.00 95.25 85 LEU A CA 1
ATOM 647 C C . LEU A 1 85 ? -17.274 2.566 11.072 1.00 95.25 85 LEU A C 1
ATOM 649 O O . LEU A 1 85 ? -18.181 3.073 11.742 1.00 95.25 85 LEU A O 1
ATOM 653 N N . ASP A 1 86 ? -17.455 1.585 10.184 1.00 93.44 86 ASP A N 1
ATOM 654 C CA . ASP A 1 86 ? -18.740 0.910 9.975 1.00 93.44 86 ASP A CA 1
ATOM 655 C C . ASP A 1 86 ? -19.183 0.203 11.265 1.00 93.44 86 ASP A C 1
ATOM 657 O O . ASP A 1 86 ? -20.322 0.331 11.711 1.00 93.44 86 ASP A O 1
ATOM 661 N N . GLY A 1 87 ? -18.245 -0.468 11.942 1.00 91.56 87 GLY A N 1
ATOM 662 C CA . GLY A 1 87 ? -18.439 -1.041 13.277 1.00 91.56 87 GLY A CA 1
ATOM 663 C C . GLY A 1 87 ? -19.098 -2.421 13.290 1.00 91.56 87 GLY A C 1
ATOM 664 O O . GLY A 1 87 ? -18.936 -3.154 14.269 1.00 91.56 87 GLY A O 1
ATOM 665 N N . ASP A 1 88 ? -19.740 -2.832 12.197 1.00 89.19 88 ASP A N 1
ATOM 666 C CA . ASP A 1 88 ? -20.383 -4.144 12.047 1.00 89.19 88 ASP A CA 1
ATOM 667 C C . ASP A 1 88 ? -19.410 -5.299 12.299 1.00 89.19 88 ASP A C 1
ATOM 669 O O . ASP A 1 88 ? -19.724 -6.274 12.989 1.00 89.19 88 ASP A O 1
ATOM 673 N N . TRP A 1 89 ? -18.180 -5.164 11.800 1.00 89.44 89 TRP A N 1
ATOM 674 C CA . TRP A 1 89 ? -17.137 -6.161 12.010 1.00 89.44 89 TRP A CA 1
ATOM 675 C C . TRP A 1 89 ? -16.744 -6.294 13.488 1.00 89.44 89 TRP A C 1
ATOM 677 O O . TRP A 1 89 ? -16.624 -7.408 14.010 1.00 89.44 89 TRP A O 1
ATOM 687 N N . TYR A 1 90 ? -16.574 -5.167 14.184 1.00 91.81 90 TYR A N 1
ATOM 688 C CA . TYR A 1 90 ? -16.209 -5.161 15.601 1.00 91.81 90 TYR A CA 1
ATOM 689 C C . TYR A 1 90 ? -17.328 -5.770 16.454 1.00 91.81 90 TYR A C 1
ATOM 691 O O . TYR A 1 90 ? -17.064 -6.606 17.322 1.00 91.81 90 TYR A O 1
ATOM 699 N N . VAL A 1 91 ? -18.587 -5.436 16.146 1.00 90.19 91 VAL A N 1
ATOM 700 C CA . VAL A 1 91 ? -19.768 -6.046 16.773 1.00 90.19 91 VAL A CA 1
ATOM 701 C C . VAL A 1 91 ? -19.798 -7.561 16.516 1.00 90.19 91 VAL A C 1
ATOM 703 O O . VAL A 1 91 ? -19.986 -8.327 17.464 1.00 90.19 91 VAL A O 1
ATOM 706 N N . CYS A 1 92 ? -19.538 -8.019 15.282 1.00 87.38 92 CYS A N 1
ATOM 707 C CA . CYS A 1 92 ? -19.454 -9.447 14.920 1.00 87.38 92 CYS A CA 1
ATOM 708 C C . CYS A 1 92 ? -18.446 -10.192 15.803 1.00 87.38 92 CYS A C 1
ATOM 710 O O . CYS A 1 92 ? -18.761 -11.230 16.380 1.00 87.38 92 CYS A O 1
ATOM 712 N N . ILE A 1 93 ? -17.237 -9.653 15.965 1.00 87.88 93 ILE A N 1
ATOM 713 C CA . ILE A 1 93 ? -16.195 -10.324 16.750 1.00 87.88 93 ILE A CA 1
ATOM 714 C C . ILE A 1 93 ? -16.505 -10.332 18.236 1.00 87.88 93 ILE A C 1
ATOM 716 O O . ILE A 1 93 ? -16.347 -11.370 18.880 1.00 87.88 93 ILE A O 1
ATOM 720 N N . ARG A 1 94 ? -16.942 -9.201 18.795 1.00 88.31 94 ARG A N 1
ATOM 721 C CA . ARG A 1 94 ? -17.215 -9.104 20.235 1.00 88.31 94 ARG A CA 1
ATOM 722 C C . ARG A 1 94 ? -18.359 -10.025 20.642 1.00 88.31 94 ARG A C 1
ATOM 724 O O . ARG A 1 94 ? -18.252 -10.707 21.656 1.00 88.31 94 ARG A O 1
ATOM 731 N N . THR A 1 95 ? -19.400 -10.111 19.819 1.00 83.50 95 THR A N 1
ATOM 732 C CA . THR A 1 95 ? -20.547 -10.999 20.063 1.00 83.50 95 THR A CA 1
ATOM 733 C C . THR A 1 95 ? -20.179 -12.478 19.924 1.00 83.50 95 THR A C 1
ATOM 735 O O . THR A 1 95 ? -20.567 -13.281 20.772 1.00 83.50 95 THR A O 1
ATOM 738 N N . VAL A 1 96 ? -19.366 -12.848 18.926 1.00 82.69 96 VAL A N 1
ATOM 739 C CA . VAL A 1 96 ? -18.855 -14.224 18.777 1.00 82.69 96 VAL A CA 1
ATOM 740 C C . VAL A 1 96 ? -17.952 -14.621 19.949 1.00 82.69 96 VAL A C 1
ATOM 742 O O . VAL A 1 96 ? -18.068 -15.738 20.451 1.00 82.69 96 VAL A O 1
ATOM 745 N N . ALA A 1 97 ? -17.082 -13.719 20.410 1.00 80.75 97 ALA A N 1
ATOM 746 C CA . ALA A 1 97 ? -16.184 -13.978 21.534 1.00 80.75 97 ALA A CA 1
ATOM 747 C C . ALA A 1 97 ? -16.930 -14.124 22.872 1.00 80.75 97 ALA A C 1
ATOM 749 O O . ALA A 1 97 ? -16.528 -14.935 23.701 1.00 80.75 97 ALA A O 1
ATOM 750 N N . ALA A 1 98 ? -18.009 -13.363 23.081 1.00 77.88 98 ALA A N 1
ATOM 751 C CA . ALA A 1 98 ? -18.782 -13.398 24.321 1.00 77.88 98 ALA A CA 1
ATOM 752 C C . ALA A 1 98 ? -19.697 -14.631 24.436 1.00 77.88 98 ALA A C 1
ATOM 754 O O . ALA A 1 98 ? -19.808 -15.199 25.518 1.00 77.88 98 ALA A O 1
ATOM 755 N N . ASN A 1 99 ? -20.329 -15.064 23.337 1.00 71.25 99 ASN A N 1
ATOM 756 C CA . ASN A 1 99 ? -21.396 -16.075 23.391 1.00 71.25 99 ASN A CA 1
ATOM 757 C C . ASN A 1 99 ? -20.975 -17.487 22.948 1.00 71.25 99 ASN A C 1
ATOM 759 O O . ASN A 1 99 ? -21.796 -18.401 22.999 1.00 71.25 99 ASN A O 1
ATOM 763 N N . GLY A 1 100 ? -19.719 -17.694 22.527 1.00 61.41 100 GLY A N 1
ATOM 764 C CA . GLY A 1 100 ? -19.086 -19.013 22.333 1.00 61.41 100 GLY A CA 1
ATOM 765 C C . GLY A 1 100 ? -19.670 -19.920 21.235 1.00 61.41 100 GLY A C 1
ATOM 766 O O . GLY A 1 100 ? -18.988 -20.818 20.750 1.00 61.41 100 GLY A O 1
ATOM 767 N N . SER A 1 101 ? -20.900 -19.686 20.783 1.00 53.66 101 SER A N 1
ATOM 768 C CA . SER A 1 101 ? -21.582 -20.437 19.732 1.00 53.66 101 SER A CA 1
ATOM 769 C C . SER A 1 101 ? -22.601 -19.528 19.037 1.00 53.66 101 SER A C 1
ATOM 771 O O . SER A 1 101 ? -23.299 -18.740 19.669 1.00 53.66 101 SER A O 1
ATOM 773 N N . GLY A 1 102 ? -22.625 -19.566 17.703 1.00 54.06 102 GLY A N 1
ATOM 774 C CA . GLY A 1 102 ? -23.250 -18.570 16.823 1.00 54.06 102 GLY A CA 1
ATOM 775 C C . GLY A 1 102 ? -24.781 -18.538 16.789 1.00 54.06 102 GLY A C 1
ATOM 776 O O . GLY A 1 102 ? -25.334 -18.297 15.723 1.00 54.06 102 GLY A O 1
ATOM 777 N N . GLN A 1 103 ? -25.466 -18.777 17.907 1.00 51.78 103 GLN A N 1
ATOM 778 C CA . GLN A 1 103 ? -26.931 -18.802 17.958 1.00 51.78 103 GLN A CA 1
ATOM 779 C C . GLN A 1 103 ? -27.576 -17.413 18.091 1.00 51.78 103 GLN A C 1
ATOM 781 O O . GLN A 1 103 ? -28.750 -17.261 17.769 1.00 51.78 103 GLN A O 1
ATOM 786 N N . HIS A 1 104 ? -26.812 -16.374 18.450 1.00 55.62 104 HIS A N 1
ATOM 787 C CA . HIS A 1 104 ? -27.298 -14.991 18.492 1.00 55.62 104 HIS A CA 1
ATOM 788 C C . HIS A 1 104 ? -26.288 -14.022 17.863 1.00 55.62 104 HIS A C 1
ATOM 790 O O . HIS A 1 104 ? -25.520 -13.356 18.556 1.00 55.62 104 HIS A O 1
ATOM 796 N N . GLN A 1 105 ? -26.275 -13.939 16.529 1.00 62.03 105 GLN A N 1
ATOM 797 C CA . GLN A 1 105 ? -25.623 -12.829 15.828 1.00 62.03 105 GLN A CA 1
ATOM 798 C C . GLN A 1 105 ? -26.487 -11.572 15.988 1.00 62.03 105 GLN A C 1
ATOM 800 O O . GLN A 1 105 ? -27.370 -11.300 15.181 1.00 62.03 105 GLN A O 1
ATOM 805 N N . LEU A 1 106 ? -26.223 -10.805 17.050 1.00 63.72 106 LEU A N 1
ATOM 806 C CA . LEU A 1 106 ? -26.888 -9.525 17.327 1.00 63.72 106 LEU A CA 1
ATOM 807 C C . LEU A 1 106 ? -26.770 -8.522 16.162 1.00 63.72 106 LEU A C 1
ATOM 809 O O . LEU A 1 106 ? -27.620 -7.652 16.026 1.00 63.72 106 LEU A O 1
ATOM 813 N N . ALA A 1 107 ? -25.736 -8.645 15.323 1.00 63.09 107 ALA A N 1
ATOM 814 C CA . ALA A 1 107 ? -25.459 -7.716 14.226 1.00 63.09 107 ALA A CA 1
ATOM 815 C C . ALA A 1 107 ? -26.494 -7.749 13.083 1.00 63.09 107 ALA A C 1
ATOM 817 O O . ALA A 1 107 ? -26.603 -6.773 12.353 1.00 63.09 107 ALA A O 1
ATOM 818 N N . CYS A 1 108 ? -27.252 -8.839 12.916 1.00 69.25 108 CYS A N 1
ATOM 819 C CA . CYS A 1 108 ? -28.178 -9.010 11.783 1.00 69.25 108 CYS A CA 1
ATOM 820 C C . CYS A 1 108 ? -29.642 -9.175 12.214 1.00 69.25 108 CYS A C 1
ATOM 822 O O . CYS A 1 108 ? -30.457 -9.685 11.450 1.00 69.25 108 CYS A O 1
ATOM 824 N N . LYS A 1 109 ? -29.979 -8.817 13.456 1.00 74.00 109 LYS A N 1
ATOM 825 C CA . LYS A 1 109 ? -31.339 -8.964 13.978 1.00 74.00 109 LYS A CA 1
ATOM 826 C C . LYS A 1 109 ? -32.118 -7.671 13.737 1.00 74.00 109 LYS A C 1
ATOM 828 O O . LYS A 1 109 ? -31.777 -6.644 14.312 1.00 74.00 109 LYS A O 1
ATOM 833 N N . ASP A 1 110 ? -33.184 -7.745 12.941 1.00 70.75 110 ASP A N 1
ATOM 834 C CA . ASP A 1 110 ? -34.012 -6.581 12.572 1.00 70.75 110 ASP A CA 1
ATOM 835 C C . ASP A 1 110 ? -34.717 -5.927 13.774 1.00 70.75 110 ASP A C 1
ATOM 837 O O . ASP A 1 110 ? -34.999 -4.730 13.770 1.00 70.75 110 ASP A O 1
ATOM 841 N N . PHE A 1 111 ? -34.974 -6.705 14.831 1.00 76.00 111 PHE A N 1
ATOM 842 C CA . PHE A 1 111 ? -35.655 -6.251 16.044 1.00 76.00 111 PHE A CA 1
ATOM 843 C C . PHE A 1 111 ? -34.830 -6.605 17.290 1.00 76.00 111 PHE A C 1
ATOM 845 O O . PHE A 1 111 ? -35.071 -7.644 17.917 1.00 76.00 111 PHE A O 1
ATOM 852 N N . PRO A 1 112 ? -33.819 -5.789 17.637 1.00 78.81 112 PRO A N 1
ATOM 853 C CA . PRO A 1 112 ? -33.069 -5.970 18.869 1.00 78.81 112 PRO A CA 1
ATOM 854 C C . PRO A 1 112 ? -33.932 -5.595 20.078 1.00 78.81 112 PRO A C 1
ATOM 856 O O . PRO A 1 112 ? -34.678 -4.613 20.055 1.00 78.81 112 PRO A O 1
ATOM 859 N N . ASN A 1 113 ? -33.797 -6.356 21.162 1.00 86.19 113 ASN A N 1
ATOM 860 C CA . ASN A 1 113 ? -34.349 -5.954 22.455 1.00 86.19 113 ASN A CA 1
ATOM 861 C C . ASN A 1 113 ? -33.701 -4.631 22.920 1.00 86.19 113 ASN A C 1
ATOM 863 O O . ASN A 1 113 ? -32.578 -4.329 22.511 1.00 86.19 113 ASN A O 1
ATOM 867 N N . PRO A 1 114 ? -34.347 -3.842 23.800 1.00 86.94 114 PRO A N 1
ATOM 868 C CA . PRO A 1 114 ? -33.792 -2.564 24.264 1.00 86.94 114 PRO A CA 1
ATOM 869 C C . PRO A 1 114 ? -32.386 -2.702 24.874 1.00 86.94 114 PRO A C 1
ATOM 871 O O . PRO A 1 114 ? -31.521 -1.872 24.605 1.00 86.94 114 PRO A O 1
ATOM 874 N N . GLU A 1 115 ? -32.128 -3.787 25.608 1.00 87.19 115 GLU A N 1
ATOM 875 C CA . GLU A 1 115 ? -30.803 -4.105 26.163 1.00 87.19 115 GLU A CA 1
ATOM 876 C C . GLU A 1 115 ? -29.774 -4.455 25.071 1.00 87.19 115 GLU A C 1
ATOM 878 O O . GLU A 1 115 ? -28.624 -4.014 25.120 1.00 87.19 115 GLU A O 1
ATOM 883 N N . GLU A 1 116 ? -30.188 -5.201 24.039 1.00 84.69 116 GLU A N 1
ATOM 884 C CA . GLU A 1 116 ? -29.338 -5.528 22.886 1.00 84.69 116 GLU A CA 1
ATOM 885 C C . GLU A 1 116 ? -28.977 -4.249 22.110 1.00 84.69 116 GLU A C 1
ATOM 887 O O . GLU A 1 116 ? -27.826 -4.066 21.716 1.00 84.69 116 GLU A O 1
ATOM 892 N N . ALA A 1 117 ? -29.930 -3.327 21.942 1.00 86.38 117 ALA A N 1
ATOM 893 C CA . ALA A 1 117 ? -29.724 -2.058 21.248 1.00 86.38 117 ALA A CA 1
ATOM 894 C C . ALA A 1 117 ? -28.734 -1.133 21.980 1.00 86.38 117 ALA A C 1
ATOM 896 O O . ALA A 1 117 ? -27.915 -0.468 21.338 1.00 86.38 117 ALA A O 1
ATOM 897 N N . GLU A 1 118 ? -28.777 -1.096 23.315 1.00 90.31 118 GLU A N 1
ATOM 898 C CA . GLU A 1 118 ? -27.797 -0.356 24.117 1.00 90.31 118 GLU A CA 1
ATOM 899 C C . GLU A 1 118 ? -26.387 -0.940 23.950 1.00 90.31 118 GLU A C 1
ATOM 901 O O . GLU A 1 118 ? -25.417 -0.206 23.734 1.00 90.31 118 GLU A O 1
ATOM 906 N N . LEU A 1 119 ? -26.277 -2.268 23.952 1.00 88.19 119 LEU A N 1
ATOM 907 C CA . LEU A 1 119 ? -25.014 -2.975 23.772 1.00 88.19 119 LEU A CA 1
ATOM 908 C C . LEU A 1 119 ? -24.436 -2.791 22.355 1.00 88.19 119 LEU A C 1
ATOM 910 O O . LEU A 1 119 ? -23.232 -2.553 22.219 1.00 88.19 119 LEU A O 1
ATOM 914 N N . LEU A 1 120 ? -25.275 -2.786 21.309 1.00 88.50 120 LEU A N 1
ATOM 915 C CA . LEU A 1 120 ? -24.856 -2.421 19.946 1.00 88.50 120 LEU A CA 1
ATOM 916 C C . LEU A 1 120 ? -24.310 -0.991 19.886 1.00 88.50 120 LEU A C 1
ATOM 918 O O . LEU A 1 120 ? -23.239 -0.767 19.318 1.00 88.50 120 LEU A O 1
ATOM 922 N N . ARG A 1 121 ? -25.013 -0.018 20.485 1.00 89.88 121 ARG A N 1
ATOM 923 C CA . ARG A 1 121 ? -24.548 1.380 20.522 1.00 89.88 121 ARG A CA 1
ATOM 924 C C . ARG A 1 121 ? -23.201 1.502 21.223 1.00 89.88 121 ARG A C 1
ATOM 926 O O . ARG A 1 121 ? -22.322 2.208 20.727 1.00 89.88 121 ARG A O 1
ATOM 933 N N . LYS A 1 122 ? -23.017 0.784 22.332 1.00 93.44 122 LYS A N 1
ATOM 934 C CA . LYS A 1 122 ? -21.747 0.750 23.060 1.00 93.44 122 LYS A CA 1
ATOM 935 C C . LYS A 1 122 ? -20.610 0.219 22.186 1.00 93.44 122 LYS A C 1
ATOM 937 O O . LYS A 1 122 ? -19.586 0.885 22.063 1.00 93.44 122 LYS A O 1
ATOM 942 N N . TYR A 1 123 ? -20.789 -0.931 21.536 1.00 92.56 123 TYR A N 1
ATOM 943 C CA . TYR A 1 123 ? -19.750 -1.504 20.675 1.00 92.56 123 TYR A CA 1
ATOM 944 C C . TYR A 1 123 ? -19.472 -0.676 19.422 1.00 92.56 123 TYR A C 1
ATOM 946 O O . TYR A 1 123 ? -18.312 -0.535 19.045 1.00 92.56 123 TYR A O 1
ATOM 954 N N . SER A 1 124 ? -20.494 -0.077 18.809 1.00 92.81 124 SER A N 1
ATOM 955 C CA . SER A 1 124 ? -20.305 0.846 17.684 1.00 92.81 124 SER A CA 1
ATOM 956 C C . SER A 1 124 ? -19.475 2.068 18.100 1.00 92.81 124 SER A C 1
ATOM 958 O O . SER A 1 124 ? -18.527 2.448 17.410 1.00 92.81 124 SER A O 1
ATOM 960 N N . SER A 1 125 ? -19.757 2.637 19.278 1.00 95.81 125 SER A N 1
ATOM 961 C CA . SER A 1 125 ? -18.965 3.740 19.829 1.00 95.81 125 SER A CA 1
ATOM 962 C C . SER A 1 125 ? -17.519 3.328 20.122 1.00 95.81 125 SER A C 1
ATOM 964 O O . SER A 1 125 ? -16.599 4.060 19.765 1.00 95.81 125 SER A O 1
ATOM 966 N N . GLU A 1 126 ? -17.297 2.166 20.745 1.00 96.06 126 GLU A N 1
ATOM 967 C CA . GLU A 1 126 ? -15.948 1.635 20.996 1.00 96.06 126 GLU A CA 1
ATOM 968 C C . GLU A 1 126 ? -15.169 1.432 19.688 1.00 96.06 126 GLU A C 1
ATOM 970 O O . GLU A 1 126 ? -14.016 1.852 19.589 1.00 96.06 126 GLU A O 1
ATOM 975 N N . SER A 1 127 ? -15.809 0.854 18.668 1.00 96.62 127 SER A N 1
ATOM 976 C CA . SER A 1 127 ? -15.197 0.615 17.358 1.00 96.62 127 SER A CA 1
ATOM 977 C C . SER A 1 127 ? -14.709 1.912 16.709 1.00 96.62 127 SER A C 1
ATOM 979 O O . SER A 1 127 ? -13.567 1.997 16.254 1.00 96.62 127 SER A O 1
ATOM 981 N N . ARG A 1 128 ? -15.534 2.966 16.744 1.00 96.75 128 ARG A N 1
ATOM 982 C CA . ARG A 1 128 ? -15.173 4.289 16.213 1.00 96.75 128 ARG A CA 1
ATOM 983 C C . ARG A 1 128 ? -14.031 4.938 16.988 1.00 96.75 128 ARG A C 1
ATOM 985 O O . ARG A 1 128 ? -13.159 5.549 16.377 1.00 96.75 128 ARG A O 1
ATOM 992 N N . ILE A 1 129 ? -14.003 4.790 18.314 1.00 97.81 129 ILE A N 1
ATOM 993 C CA . ILE A 1 129 ? -12.893 5.289 19.140 1.00 97.81 129 ILE A CA 1
ATOM 994 C C . ILE A 1 129 ? -11.586 4.594 18.741 1.00 97.81 129 ILE A C 1
ATOM 996 O O . ILE A 1 129 ? -10.580 5.268 18.526 1.00 97.81 129 ILE A O 1
ATOM 1000 N N . ILE A 1 130 ? -11.600 3.268 18.579 1.00 97.00 130 ILE A N 1
ATOM 1001 C CA . ILE A 1 130 ? -10.426 2.506 18.129 1.00 97.00 130 ILE A CA 1
ATOM 1002 C C . ILE A 1 130 ? -9.991 2.965 16.729 1.00 97.00 130 ILE A C 1
ATOM 1004 O O . ILE A 1 130 ? -8.804 3.203 16.514 1.00 97.00 130 ILE A O 1
ATOM 1008 N N . ALA A 1 131 ? -10.932 3.159 15.799 1.00 97.00 131 ALA A N 1
ATOM 1009 C CA . ALA A 1 131 ? -10.634 3.661 14.457 1.00 97.00 131 ALA A CA 1
ATOM 1010 C C . ALA A 1 131 ? -9.934 5.031 14.493 1.00 97.00 131 ALA A C 1
ATOM 1012 O O . ALA A 1 131 ? -8.912 5.220 13.833 1.00 97.00 131 ALA A O 1
ATOM 1013 N N . LEU A 1 132 ? -10.431 5.969 15.306 1.00 97.31 132 LEU A N 1
ATOM 1014 C CA . LEU A 1 132 ? -9.827 7.294 15.477 1.00 97.31 132 LEU A CA 1
ATOM 1015 C C . LEU A 1 132 ? -8.422 7.221 16.089 1.00 97.31 132 LEU A C 1
ATOM 1017 O O . LEU A 1 132 ? -7.532 7.949 15.652 1.00 97.31 132 LEU A O 1
ATOM 1021 N N . LEU A 1 133 ? -8.196 6.326 17.057 1.00 97.69 133 LEU A N 1
ATOM 1022 C CA . LEU A 1 133 ? -6.864 6.094 17.624 1.00 97.69 133 LEU A CA 1
ATOM 1023 C C . LEU A 1 133 ? -5.885 5.551 16.576 1.00 97.69 133 LEU A C 1
ATOM 1025 O O . LEU A 1 133 ? -4.735 5.990 16.533 1.00 97.69 133 LEU A O 1
ATOM 1029 N N . ILE A 1 134 ? -6.335 4.646 15.701 1.00 96.56 134 ILE A N 1
ATOM 1030 C CA . ILE A 1 134 ? -5.517 4.136 14.592 1.00 96.56 134 ILE A CA 1
ATOM 1031 C C . ILE A 1 134 ? -5.202 5.260 13.599 1.00 96.56 134 ILE A C 1
ATOM 1033 O O . ILE A 1 134 ? -4.040 5.424 13.237 1.00 96.56 134 ILE A O 1
ATOM 1037 N N . ILE A 1 135 ? -6.190 6.071 13.199 1.00 97.50 135 ILE A N 1
ATOM 1038 C CA . ILE A 1 135 ? -5.976 7.231 12.312 1.00 97.50 135 ILE A CA 1
ATOM 1039 C C . ILE A 1 135 ? -4.952 8.196 12.917 1.00 97.50 135 ILE A C 1
ATOM 1041 O O . ILE A 1 135 ? -4.041 8.651 12.221 1.00 97.50 135 ILE A O 1
ATOM 1045 N N . LEU A 1 136 ? -5.071 8.495 14.213 1.00 97.44 136 LEU A N 1
ATOM 1046 C CA . LEU A 1 136 ? -4.128 9.354 14.920 1.00 97.44 136 LEU A CA 1
ATOM 1047 C C . LEU A 1 136 ? -2.714 8.755 14.899 1.00 97.44 136 LEU A C 1
ATOM 1049 O O . LEU A 1 136 ? -1.758 9.451 14.559 1.00 97.44 136 LEU A O 1
ATOM 1053 N N . GLY A 1 137 ? -2.585 7.459 15.193 1.00 96.56 137 GLY A N 1
ATOM 1054 C CA . GLY A 1 137 ? -1.313 6.740 15.133 1.00 96.56 137 GLY A CA 1
ATOM 1055 C C . GLY A 1 137 ? -0.685 6.754 13.736 1.00 96.56 137 GLY A C 1
ATOM 1056 O O . GLY A 1 137 ? 0.500 7.053 13.605 1.00 96.56 137 GLY A O 1
ATOM 1057 N N . LEU A 1 138 ? -1.478 6.509 12.689 1.00 95.44 138 LEU A N 1
ATOM 1058 C CA . LEU A 1 138 ? -1.035 6.578 11.292 1.00 95.44 138 LEU A CA 1
ATOM 1059 C C . LEU A 1 138 ? -0.580 7.988 10.911 1.00 95.44 138 LEU A C 1
ATOM 1061 O O . LEU A 1 138 ? 0.453 8.147 10.267 1.00 95.44 138 LEU A O 1
ATOM 1065 N N . SER A 1 139 ? -1.313 9.012 11.346 1.00 95.31 139 SER A N 1
ATOM 1066 C CA . SER A 1 139 ? -0.968 10.411 11.081 1.00 95.31 139 SER A CA 1
ATOM 1067 C C . S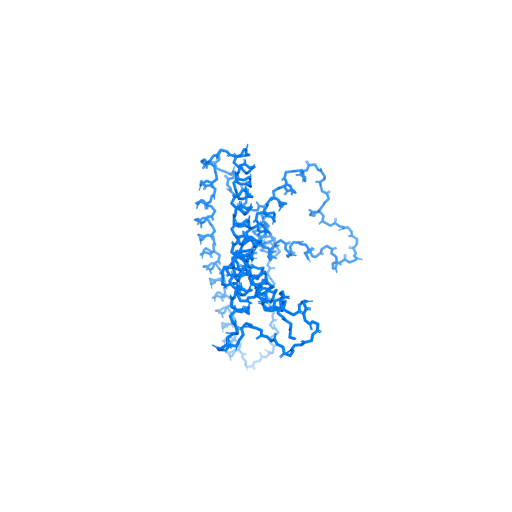ER A 1 139 ? 0.378 10.773 11.711 1.00 95.31 139 SER A C 1
ATOM 1069 O O . SER A 1 139 ? 1.240 11.345 11.047 1.00 95.31 139 SER A O 1
AT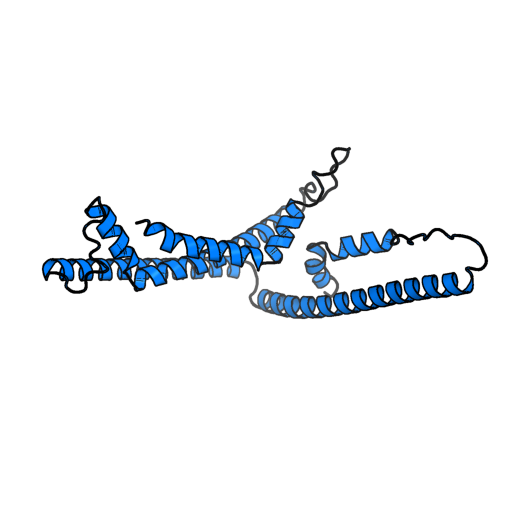OM 1071 N N . ILE A 1 140 ? 0.600 10.379 12.970 1.00 95.25 140 ILE A N 1
ATOM 1072 C CA . ILE A 1 140 ? 1.881 10.578 13.660 1.00 95.25 140 ILE A CA 1
ATOM 1073 C C . ILE A 1 140 ? 2.999 9.810 12.946 1.00 95.25 140 ILE A C 1
ATOM 1075 O O . ILE A 1 140 ? 4.065 10.373 12.704 1.00 95.25 140 ILE A O 1
ATOM 1079 N N . LEU A 1 141 ? 2.759 8.550 12.573 1.00 92.94 141 LEU A N 1
ATOM 1080 C CA . LEU A 1 141 ? 3.736 7.717 11.871 1.00 92.94 141 LEU A CA 1
ATOM 1081 C C . LEU A 1 141 ? 4.180 8.350 10.545 1.00 92.94 141 LEU A C 1
ATOM 1083 O O . LEU A 1 141 ? 5.378 8.402 10.275 1.00 92.94 141 LEU A O 1
ATOM 1087 N N . LEU A 1 142 ? 3.237 8.871 9.754 1.00 91.62 142 LEU A N 1
ATOM 1088 C CA . LEU A 1 142 ? 3.517 9.552 8.486 1.00 91.62 142 LEU A CA 1
ATOM 1089 C C . LEU A 1 142 ? 4.294 10.860 8.682 1.00 91.62 142 LEU A C 1
ATOM 1091 O O . LEU A 1 142 ? 5.214 11.162 7.925 1.00 91.62 142 LEU A O 1
ATOM 1095 N N . VAL A 1 143 ? 3.965 11.635 9.718 1.00 92.00 143 VAL A N 1
ATOM 1096 C CA . VAL A 1 143 ? 4.709 12.861 10.047 1.00 92.00 143 VAL A CA 1
ATOM 1097 C C . VAL A 1 143 ? 6.144 12.528 10.461 1.00 92.00 143 VAL A C 1
ATOM 1099 O O . VAL A 1 143 ? 7.088 13.199 10.033 1.00 92.00 143 VAL A O 1
ATOM 1102 N N . LEU A 1 144 ? 6.332 11.481 11.269 1.00 90.06 144 LEU A N 1
ATOM 1103 C CA . LEU A 1 144 ? 7.657 11.021 11.676 1.00 90.06 144 LEU A CA 1
ATOM 1104 C C . LEU A 1 144 ? 8.458 10.513 10.476 1.00 90.06 144 LEU A C 1
ATOM 1106 O O . LEU A 1 144 ? 9.602 10.935 10.307 1.00 90.06 144 LEU A O 1
ATOM 1110 N N . SER A 1 145 ? 7.873 9.672 9.618 1.00 86.94 145 SER A N 1
ATOM 1111 C CA . SER A 1 145 ? 8.569 9.146 8.438 1.00 86.94 145 SER A CA 1
ATOM 1112 C C . SER A 1 145 ? 9.004 10.265 7.488 1.00 86.94 145 SER A C 1
ATOM 1114 O O . SER A 1 145 ? 10.172 10.309 7.101 1.00 86.94 145 SER A O 1
ATOM 1116 N N . ALA A 1 146 ? 8.124 11.232 7.209 1.00 83.62 146 ALA A N 1
ATOM 1117 C CA . ALA A 1 146 ? 8.447 12.413 6.409 1.00 83.62 146 ALA A CA 1
ATOM 1118 C C . ALA A 1 146 ? 9.553 13.275 7.046 1.00 83.62 146 ALA A C 1
ATOM 1120 O O . ALA A 1 146 ? 10.414 13.828 6.360 1.00 83.62 146 ALA A O 1
ATOM 1121 N N . SER A 1 147 ? 9.569 13.372 8.376 1.00 83.12 147 SER A N 1
ATOM 1122 C CA . SER A 1 147 ? 10.601 14.116 9.105 1.00 83.12 147 SER A CA 1
ATOM 1123 C C . SER A 1 147 ? 11.972 13.434 9.032 1.00 83.12 147 SER A C 1
ATOM 1125 O O . SER A 1 147 ? 12.993 14.117 8.929 1.00 83.12 147 SER A O 1
ATOM 1127 N N . PHE A 1 148 ? 12.019 12.098 9.065 1.00 77.19 148 PHE A N 1
ATOM 1128 C CA . PHE A 1 148 ? 13.264 11.337 8.914 1.00 77.19 148 PHE A CA 1
ATOM 1129 C C . PHE A 1 148 ? 13.837 11.420 7.494 1.00 77.19 148 PHE A C 1
ATOM 1131 O O . PHE A 1 148 ? 15.054 11.535 7.331 1.00 77.19 148 PHE A O 1
ATOM 1138 N N . THR A 1 149 ? 12.985 11.417 6.467 1.00 67.75 149 THR A N 1
ATOM 1139 C CA . THR A 1 149 ? 13.426 11.537 5.068 1.00 67.75 149 THR A CA 1
ATOM 1140 C C . THR A 1 149 ? 13.867 12.963 4.722 1.00 67.75 149 THR A C 1
ATOM 1142 O O . THR A 1 149 ? 14.904 13.144 4.082 1.00 67.75 149 THR A O 1
ATOM 1145 N N . SER A 1 150 ? 13.162 13.981 5.227 1.00 62.06 150 SER A N 1
ATOM 1146 C CA . SER A 1 150 ? 13.462 15.405 4.995 1.00 62.06 150 SER A CA 1
ATOM 1147 C C . SER A 1 150 ? 14.827 15.853 5.539 1.00 62.06 150 SER A C 1
ATOM 1149 O O . SER A 1 150 ? 15.520 16.651 4.910 1.00 62.06 150 SER A O 1
ATOM 1151 N N . LYS A 1 151 ? 15.295 15.289 6.663 1.00 60.16 151 LYS A N 1
ATOM 1152 C CA . LYS A 1 151 ? 16.613 15.637 7.235 1.00 60.16 151 LYS A CA 1
ATOM 1153 C C . LYS A 1 151 ? 17.811 15.206 6.381 1.00 60.16 151 LYS A C 1
ATOM 1155 O O . LYS A 1 151 ? 18.933 15.605 6.684 1.00 60.16 151 LYS A O 1
ATOM 1160 N N . SER A 1 152 ? 17.591 14.404 5.340 1.00 54.25 152 SER A N 1
ATOM 1161 C CA . SER A 1 152 ? 18.665 13.716 4.618 1.00 54.25 152 SER A CA 1
ATOM 1162 C C . SER A 1 152 ? 18.931 14.256 3.207 1.00 54.25 152 SER A C 1
ATOM 1164 O O . SER A 1 152 ? 19.968 13.928 2.634 1.00 54.25 152 SER A O 1
ATOM 1166 N N . LYS A 1 153 ? 18.056 15.097 2.632 1.00 52.22 153 LYS A N 1
ATOM 1167 C CA . LYS A 1 153 ? 18.275 15.713 1.309 1.00 52.22 153 LYS A CA 1
ATOM 1168 C C . LYS A 1 153 ? 17.619 17.104 1.217 1.00 52.22 153 LYS A C 1
ATOM 1170 O O . LYS A 1 153 ? 16.494 17.263 1.681 1.00 52.22 153 LYS A O 1
ATOM 1175 N N . PRO A 1 154 ? 18.263 18.108 0.590 1.00 55.34 154 PRO A N 1
ATOM 1176 C CA . PRO A 1 154 ? 17.626 19.400 0.338 1.00 55.34 154 PRO A CA 1
ATOM 1177 C C . PRO A 1 154 ? 16.392 19.221 -0.565 1.00 55.34 154 PRO A C 1
ATOM 1179 O O . PRO A 1 154 ? 16.480 18.579 -1.608 1.00 55.34 154 PRO A O 1
ATOM 1182 N N . TYR A 1 155 ? 15.257 19.804 -0.165 1.00 55.78 155 TYR A N 1
ATOM 1183 C CA . TYR A 1 155 ? 13.929 19.683 -0.798 1.00 55.78 155 TYR A CA 1
ATOM 1184 C C . TYR A 1 155 ? 13.937 19.820 -2.334 1.00 55.78 155 TYR A C 1
ATOM 1186 O O . TYR A 1 155 ? 13.294 19.040 -3.033 1.00 55.78 155 TYR A O 1
ATOM 1194 N N . TYR A 1 156 ? 14.740 20.744 -2.871 1.00 56.78 156 TYR A N 1
ATOM 1195 C CA . TYR A 1 156 ? 14.878 20.959 -4.316 1.00 56.78 156 TYR A CA 1
ATOM 1196 C C . TYR A 1 156 ? 15.465 19.763 -5.072 1.00 56.78 156 TYR A C 1
ATOM 1198 O O . TYR A 1 156 ? 15.091 19.521 -6.215 1.00 56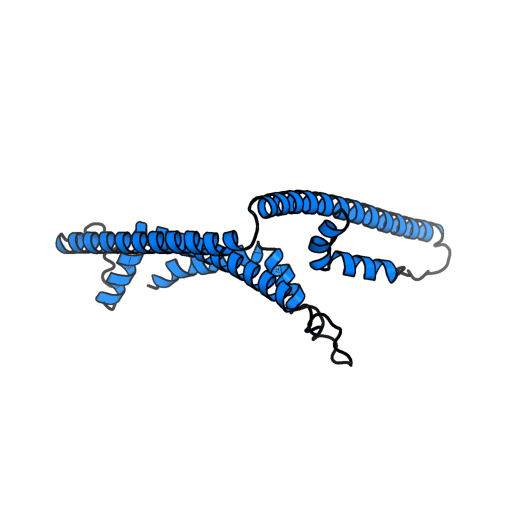.78 156 TYR A O 1
ATOM 1206 N N . LYS A 1 157 ? 16.350 18.990 -4.436 1.00 61.19 157 LYS A N 1
ATOM 1207 C CA . LYS A 1 157 ? 16.968 17.819 -5.058 1.00 61.19 157 LYS A CA 1
ATOM 1208 C C . LYS A 1 157 ? 15.961 16.685 -5.244 1.00 61.19 157 LYS A C 1
ATOM 1210 O O . LYS A 1 157 ? 16.006 16.028 -6.267 1.00 61.19 157 LYS A O 1
ATOM 1215 N N . LEU A 1 158 ? 15.032 16.496 -4.305 1.00 57.47 158 LEU A N 1
ATOM 1216 C CA . LEU A 1 158 ? 14.005 15.448 -4.389 1.00 57.47 158 LEU A CA 1
ATOM 1217 C C . LEU A 1 158 ? 12.954 15.736 -5.464 1.00 57.47 158 LEU A C 1
ATOM 1219 O O . LEU A 1 158 ? 12.587 14.835 -6.209 1.00 57.47 158 LEU A O 1
ATOM 1223 N N . VAL A 1 159 ? 12.484 16.983 -5.564 1.00 61.31 159 VAL A N 1
ATOM 1224 C CA . VAL A 1 159 ? 11.506 17.370 -6.596 1.00 61.31 159 VAL A CA 1
ATOM 1225 C C . VAL A 1 159 ? 12.141 17.299 -7.985 1.00 61.31 159 VAL A C 1
ATOM 1227 O O . VAL A 1 159 ? 11.528 16.772 -8.907 1.00 61.31 159 VAL A O 1
ATOM 1230 N N . PHE A 1 160 ? 13.384 17.768 -8.125 1.00 65.62 160 PHE A N 1
ATOM 1231 C CA . PHE A 1 160 ? 14.119 17.670 -9.383 1.00 65.62 160 PHE A CA 1
ATOM 1232 C C . PHE A 1 160 ? 14.435 16.214 -9.752 1.00 65.62 160 PHE A C 1
ATOM 1234 O O . PHE A 1 160 ? 14.196 15.833 -10.889 1.00 65.62 160 PHE A O 1
ATOM 1241 N N . GLU A 1 161 ? 14.888 15.384 -8.802 1.00 66.56 161 GLU A N 1
ATOM 1242 C CA . GLU A 1 161 ? 15.101 13.944 -9.025 1.00 66.56 161 GLU A CA 1
ATOM 1243 C C . GLU A 1 161 ? 13.806 13.261 -9.484 1.00 66.56 161 GLU A C 1
ATOM 1245 O O . GLU A 1 161 ? 13.851 12.535 -10.464 1.00 66.56 161 GLU A O 1
ATOM 1250 N N . ALA A 1 162 ? 12.650 13.546 -8.873 1.00 64.12 162 ALA A N 1
ATOM 1251 C CA . ALA A 1 162 ? 11.378 12.933 -9.267 1.00 64.12 162 ALA A CA 1
ATOM 1252 C C . ALA A 1 162 ? 10.901 13.360 -10.668 1.00 64.12 162 ALA A C 1
ATOM 1254 O O . ALA A 1 162 ? 10.461 12.517 -11.447 1.00 64.12 162 ALA A O 1
ATOM 1255 N N . PHE A 1 163 ? 11.000 14.652 -11.009 1.00 63.41 163 PHE A N 1
ATOM 1256 C CA . PHE A 1 163 ? 10.641 15.141 -12.347 1.00 63.41 163 PHE A CA 1
ATOM 1257 C C . PHE A 1 163 ? 11.593 14.607 -13.419 1.00 63.41 163 PHE A C 1
ATOM 1259 O O . PHE A 1 163 ? 11.142 14.140 -14.462 1.00 63.41 163 PHE A O 1
ATOM 1266 N N . VAL A 1 164 ? 12.900 14.627 -13.148 1.00 70.00 164 VAL A N 1
ATOM 1267 C CA . VAL A 1 164 ? 13.911 14.098 -14.066 1.00 70.00 164 VAL A CA 1
ATOM 1268 C C . VAL A 1 164 ? 13.766 12.590 -14.205 1.00 70.00 164 VAL A C 1
ATOM 1270 O O . VAL A 1 164 ? 13.827 12.092 -15.319 1.00 70.00 164 VAL A O 1
ATOM 1273 N N . GLU A 1 165 ? 13.525 11.844 -13.130 1.00 72.31 165 GLU A N 1
ATOM 1274 C CA . GLU A 1 165 ? 13.287 10.400 -13.191 1.00 72.31 165 GLU A CA 1
ATOM 1275 C C . GLU A 1 165 ? 12.029 10.087 -14.008 1.00 72.31 165 GLU A C 1
ATOM 1277 O O . GLU A 1 165 ? 12.072 9.223 -14.877 1.00 72.31 165 GLU A O 1
ATOM 1282 N N . GLN A 1 166 ? 10.936 10.832 -13.830 1.00 72.25 166 GLN A N 1
ATOM 1283 C CA . GLN A 1 166 ? 9.716 10.634 -14.613 1.00 72.25 166 GLN A CA 1
ATOM 1284 C C . GLN A 1 166 ? 9.907 10.958 -16.105 1.00 72.25 166 GLN A C 1
ATOM 1286 O O . GLN A 1 166 ? 9.504 10.167 -16.957 1.00 72.25 166 GLN A O 1
ATOM 1291 N N . GLU A 1 167 ? 10.536 12.086 -16.444 1.00 69.06 167 GLU A N 1
ATOM 1292 C CA . GLU A 1 167 ? 10.781 12.450 -17.847 1.00 69.06 167 GLU A CA 1
ATOM 1293 C C . GLU A 1 167 ? 11.804 11.524 -18.509 1.00 69.06 167 GLU A C 1
ATOM 1295 O O . GLU A 1 167 ? 11.599 11.071 -19.637 1.00 69.06 167 GLU A O 1
ATOM 1300 N N . THR A 1 168 ? 12.892 11.193 -17.810 1.00 74.94 168 THR A N 1
ATOM 1301 C CA . THR A 1 168 ? 13.938 10.323 -18.358 1.00 74.94 168 THR A CA 1
ATOM 1302 C C . THR A 1 168 ? 13.463 8.886 -18.501 1.00 74.94 168 THR A C 1
ATOM 1304 O O . THR A 1 168 ? 13.810 8.257 -19.494 1.00 74.94 168 THR A O 1
ATOM 1307 N N . THR A 1 169 ? 12.643 8.361 -17.585 1.00 74.62 169 THR A N 1
ATOM 1308 C CA . THR A 1 169 ? 12.087 7.004 -17.717 1.00 74.62 169 THR A CA 1
ATOM 1309 C C . THR A 1 169 ? 11.093 6.907 -18.867 1.00 74.62 169 THR A C 1
ATOM 1311 O O . THR A 1 169 ? 11.207 5.972 -19.655 1.00 74.62 169 THR A O 1
ATOM 1314 N N . ALA A 1 170 ? 10.197 7.886 -19.033 1.00 77.81 170 ALA A N 1
ATOM 1315 C CA . ALA A 1 170 ? 9.252 7.910 -20.149 1.00 77.81 170 ALA A CA 1
ATOM 1316 C C . ALA A 1 170 ? 9.968 8.040 -21.505 1.00 77.81 170 ALA A C 1
ATOM 1318 O O . ALA A 1 170 ? 9.703 7.273 -22.430 1.00 77.81 170 ALA A O 1
ATOM 1319 N N . MET A 1 171 ? 10.930 8.964 -21.610 1.00 78.94 171 MET A N 1
ATOM 1320 C CA . MET A 1 171 ? 11.721 9.145 -22.829 1.00 78.94 171 MET A CA 1
ATOM 1321 C C . MET A 1 171 ? 12.578 7.910 -23.139 1.00 78.94 171 MET A C 1
ATOM 1323 O O . MET A 1 171 ? 12.722 7.517 -24.299 1.00 78.94 171 MET A O 1
ATOM 1327 N N . LEU A 1 172 ? 13.153 7.280 -22.113 1.00 80.12 172 LEU A N 1
ATOM 1328 C CA . LEU A 1 172 ? 13.945 6.065 -22.268 1.00 80.12 172 LEU A CA 1
ATOM 1329 C C . LEU A 1 172 ? 13.078 4.880 -22.700 1.00 80.12 172 LEU A C 1
ATOM 1331 O O . LEU A 1 172 ? 13.496 4.125 -23.574 1.00 80.12 172 LEU A O 1
ATOM 1335 N N . GLU A 1 173 ? 11.883 4.725 -22.132 1.00 80.12 173 GLU A N 1
ATOM 1336 C CA . GLU A 1 173 ? 10.926 3.689 -22.524 1.00 80.12 173 GLU A CA 1
ATOM 1337 C C . GLU A 1 173 ? 10.495 3.860 -23.983 1.00 80.12 173 GLU A C 1
ATOM 1339 O O . GLU A 1 173 ? 10.543 2.898 -24.749 1.00 80.12 173 GLU A O 1
ATOM 1344 N N . GLU A 1 174 ? 10.179 5.087 -24.406 1.00 88.12 174 GLU A N 1
ATOM 1345 C CA . GLU A 1 174 ? 9.841 5.389 -25.798 1.00 88.12 174 GLU A CA 1
ATOM 1346 C C . GLU A 1 174 ? 11.005 5.050 -26.741 1.00 88.12 174 GLU A C 1
ATOM 1348 O O . GLU A 1 174 ? 10.817 4.375 -27.757 1.00 88.12 174 GLU A O 1
ATOM 1353 N N . LYS A 1 175 ? 12.235 5.445 -26.387 1.00 83.88 175 LYS A N 1
ATOM 1354 C CA . LYS A 1 175 ? 13.427 5.156 -27.197 1.00 83.88 175 LYS A CA 1
ATOM 1355 C C . LYS A 1 175 ? 13.746 3.668 -27.270 1.00 83.88 175 LYS A C 1
ATOM 1357 O O . LYS A 1 175 ? 14.088 3.174 -28.348 1.00 83.88 175 LYS A O 1
ATOM 1362 N N . LEU A 1 176 ? 13.617 2.950 -26.158 1.00 79.56 176 LEU A N 1
ATOM 1363 C CA . LEU A 1 176 ? 13.789 1.500 -26.112 1.00 79.56 176 LEU A CA 1
ATOM 1364 C C . LEU A 1 176 ? 12.721 0.794 -26.947 1.00 79.56 176 LEU A C 1
ATOM 1366 O O . LEU A 1 176 ? 13.051 -0.115 -27.709 1.00 79.56 176 LEU A O 1
ATOM 1370 N N . HIS A 1 177 ? 11.468 1.238 -26.864 1.00 87.62 177 HIS A N 1
ATOM 1371 C CA . HIS A 1 177 ? 10.375 0.701 -27.663 1.00 87.62 177 HIS A CA 1
ATOM 1372 C C . HIS A 1 177 ? 10.610 0.931 -29.163 1.00 87.62 177 HIS A C 1
ATOM 1374 O O . HIS A 1 177 ? 10.508 -0.003 -29.960 1.00 87.62 177 HIS A O 1
ATOM 1380 N N . GLU A 1 178 ? 11.017 2.142 -29.550 1.00 91.75 178 GLU A N 1
ATOM 1381 C CA . GLU A 1 178 ? 11.335 2.500 -30.934 1.00 91.75 178 GLU A CA 1
ATOM 1382 C C . GLU A 1 178 ? 12.485 1.638 -31.490 1.00 91.75 178 GLU A C 1
ATOM 1384 O O . GLU A 1 178 ? 12.407 1.118 -32.609 1.00 91.75 178 GLU A O 1
ATOM 1389 N N . GLN A 1 179 ? 13.550 1.439 -30.705 1.00 85.00 179 GLN A N 1
ATOM 1390 C CA . GLN A 1 179 ? 14.671 0.581 -31.092 1.00 85.00 179 GLN A CA 1
ATOM 1391 C C . GLN A 1 179 ? 14.275 -0.895 -31.185 1.00 85.00 179 GLN A C 1
ATOM 1393 O O . GLN A 1 179 ? 14.651 -1.562 -32.153 1.00 85.00 179 GLN A O 1
ATOM 1398 N N . ALA A 1 180 ? 13.501 -1.402 -30.224 1.00 83.56 180 ALA A N 1
ATOM 1399 C CA . ALA A 1 180 ? 13.005 -2.774 -30.239 1.00 83.56 180 ALA A CA 1
ATOM 1400 C C . ALA A 1 180 ? 12.126 -3.028 -31.473 1.00 83.56 180 ALA A C 1
ATOM 1402 O O . ALA A 1 180 ? 12.318 -4.023 -32.173 1.00 83.56 180 ALA A O 1
ATOM 1403 N N . MET A 1 181 ? 11.233 -2.091 -31.805 1.00 92.25 181 MET A N 1
ATOM 1404 C CA . MET A 1 181 ? 10.373 -2.171 -32.985 1.00 92.25 181 MET A CA 1
ATOM 1405 C C . MET A 1 181 ? 11.188 -2.152 -34.285 1.00 92.25 181 MET A C 1
ATOM 1407 O O . MET A 1 181 ? 10.956 -2.974 -35.174 1.00 92.25 181 MET A O 1
ATOM 1411 N N . LYS A 1 182 ? 12.189 -1.265 -34.390 1.00 92.12 182 LYS A N 1
ATOM 1412 C CA . LYS A 1 182 ? 13.104 -1.210 -35.544 1.00 92.12 182 LYS A CA 1
ATOM 1413 C C . LYS A 1 182 ? 13.879 -2.516 -35.718 1.00 92.12 182 LYS A C 1
ATOM 1415 O O . LYS A 1 182 ? 13.939 -3.036 -36.831 1.00 92.12 182 LYS A O 1
ATOM 1420 N N . LYS A 1 183 ? 14.429 -3.078 -34.635 1.00 83.12 183 LYS A N 1
ATOM 1421 C CA . LYS A 1 183 ? 15.144 -4.364 -34.682 1.00 83.12 183 LYS A CA 1
ATOM 1422 C C . LYS A 1 183 ? 14.218 -5.520 -35.065 1.00 83.12 183 LYS A C 1
ATOM 1424 O O . LYS A 1 183 ? 14.574 -6.306 -35.938 1.00 83.12 183 LYS A O 1
ATOM 1429 N N . ALA A 1 184 ? 13.019 -5.598 -34.488 1.00 87.75 184 ALA A N 1
ATOM 1430 C CA . ALA A 1 184 ? 12.034 -6.621 -34.840 1.00 87.75 184 ALA A CA 1
ATOM 1431 C C . ALA A 1 184 ? 11.614 -6.537 -36.320 1.00 87.75 184 ALA A C 1
ATOM 1433 O O . ALA A 1 184 ? 11.506 -7.558 -37.004 1.00 87.75 184 ALA A O 1
ATOM 1434 N N . LYS A 1 185 ? 11.444 -5.318 -36.848 1.00 92.38 185 LYS A N 1
ATOM 1435 C CA . LYS A 1 185 ? 11.153 -5.089 -38.268 1.00 92.38 185 LYS A CA 1
ATOM 1436 C C . LYS A 1 185 ? 12.303 -5.546 -39.173 1.00 92.38 185 LYS A C 1
ATOM 1438 O O . LYS A 1 185 ? 12.065 -6.276 -40.125 1.00 92.38 185 LYS A O 1
ATOM 1443 N N . LEU A 1 186 ? 13.550 -5.205 -38.841 1.00 90.00 186 LEU A N 1
ATOM 1444 C CA . LEU A 1 186 ? 14.720 -5.659 -39.605 1.00 90.00 186 LEU A CA 1
ATOM 1445 C C . LEU A 1 186 ? 14.863 -7.188 -39.605 1.00 90.00 186 LEU A C 1
ATOM 1447 O O . LEU A 1 186 ? 15.123 -7.781 -40.652 1.00 90.00 186 LEU A O 1
ATOM 1451 N N . LEU A 1 187 ? 14.665 -7.833 -38.452 1.00 84.88 187 LEU A N 1
ATOM 1452 C CA . LEU A 1 187 ? 14.735 -9.291 -38.334 1.00 84.88 187 LEU A CA 1
ATOM 1453 C C . LEU A 1 187 ? 13.629 -9.983 -39.140 1.00 84.88 187 LEU A C 1
ATOM 1455 O O . LEU A 1 187 ? 13.905 -10.958 -39.837 1.00 84.88 187 LEU A O 1
ATOM 1459 N N . SER A 1 188 ? 12.400 -9.464 -39.097 1.00 87.81 188 SER A N 1
ATOM 1460 C CA . SER A 1 188 ? 11.284 -10.015 -39.877 1.00 87.81 188 SER A CA 1
ATOM 1461 C C . SER A 1 188 ? 11.461 -9.813 -41.386 1.00 87.81 188 SER A C 1
ATOM 1463 O O . SER A 1 188 ? 11.259 -10.757 -42.145 1.00 87.81 188 SER A O 1
ATOM 1465 N N . GLU A 1 189 ? 11.912 -8.641 -41.840 1.00 91.69 189 GLU A N 1
ATOM 1466 C CA . GLU A 1 189 ? 12.206 -8.387 -43.259 1.00 91.69 189 GLU A CA 1
ATOM 1467 C C . GLU A 1 189 ? 13.375 -9.233 -43.786 1.00 91.69 189 GLU A C 1
ATOM 1469 O O . GLU A 1 189 ? 13.359 -9.661 -44.942 1.00 91.69 189 GLU A O 1
ATOM 1474 N N . SER A 1 190 ? 14.394 -9.472 -42.954 1.00 84.62 190 SER A N 1
ATOM 1475 C CA . SER A 1 190 ? 15.504 -10.377 -43.273 1.00 84.62 190 SER A CA 1
ATOM 1476 C C . SER A 1 190 ? 15.010 -11.819 -43.429 1.00 84.62 190 SER A C 1
ATOM 1478 O O . SER A 1 190 ? 15.263 -12.452 -44.452 1.00 84.62 190 SER A O 1
ATOM 1480 N N . ALA A 1 191 ? 14.212 -12.307 -42.471 1.00 81.75 191 ALA A N 1
ATOM 1481 C CA . ALA A 1 191 ? 13.634 -13.648 -42.521 1.00 81.75 191 ALA A CA 1
ATOM 1482 C C . ALA A 1 191 ? 12.722 -13.848 -43.746 1.00 81.75 191 ALA A C 1
ATOM 1484 O O . ALA A 1 191 ? 12.830 -14.864 -44.432 1.00 81.75 191 ALA A O 1
ATOM 1485 N N . LEU A 1 192 ? 11.873 -12.863 -44.067 1.00 87.56 192 LEU A N 1
ATOM 1486 C CA . LEU A 1 192 ? 11.010 -12.903 -45.252 1.00 87.56 192 LEU A CA 1
ATOM 1487 C C . LEU A 1 192 ? 11.815 -12.948 -46.555 1.00 87.56 192 LEU A C 1
ATOM 1489 O O . LEU A 1 192 ? 11.471 -13.717 -47.452 1.00 87.56 192 LEU A O 1
ATOM 1493 N N . ARG A 1 193 ? 12.905 -12.174 -46.657 1.00 85.31 193 ARG A N 1
ATOM 1494 C CA . ARG A 1 193 ? 13.804 -12.224 -47.821 1.00 85.31 193 ARG A CA 1
ATOM 1495 C C . ARG A 1 193 ? 14.457 -13.591 -47.986 1.00 85.31 193 ARG A C 1
ATOM 1497 O O . ARG A 1 193 ? 14.454 -14.102 -49.101 1.00 85.31 193 ARG A O 1
ATOM 1504 N N . CYS A 1 194 ? 14.944 -14.200 -46.903 1.00 77.00 194 CYS A N 1
ATOM 1505 C CA . CYS A 1 194 ? 15.520 -15.546 -46.951 1.00 77.00 194 CYS A CA 1
ATOM 1506 C C . CYS A 1 194 ? 14.508 -16.582 -47.464 1.00 77.00 194 CYS A C 1
ATOM 1508 O O . CYS A 1 194 ? 14.829 -17.352 -48.370 1.00 77.00 194 CYS A O 1
ATOM 1510 N N . ILE A 1 195 ? 13.271 -16.558 -46.950 1.00 81.12 195 ILE A N 1
ATOM 1511 C CA . ILE A 1 195 ? 12.198 -17.465 -47.393 1.00 81.12 195 ILE A CA 1
ATOM 1512 C C . ILE A 1 195 ? 11.885 -17.254 -48.882 1.00 81.12 195 ILE A C 1
ATOM 1514 O O . ILE A 1 195 ? 11.748 -18.224 -49.627 1.00 81.12 195 ILE A O 1
ATOM 1518 N N . HIS A 1 196 ? 11.812 -15.999 -49.337 1.00 85.00 196 HIS A N 1
ATOM 1519 C CA . HIS A 1 196 ? 11.542 -15.685 -50.740 1.00 85.00 196 HIS A CA 1
ATOM 1520 C C . HIS A 1 196 ? 12.657 -16.186 -51.670 1.00 85.00 196 HIS A C 1
ATOM 1522 O O . HIS A 1 196 ? 12.372 -16.882 -52.641 1.00 85.00 196 HIS A O 1
ATOM 1528 N N . SER A 1 197 ? 13.927 -15.940 -51.323 1.00 79.19 197 SER A N 1
ATOM 1529 C CA . SER A 1 197 ? 15.073 -16.428 -52.107 1.00 79.19 197 SER A CA 1
ATOM 1530 C C . SER A 1 197 ? 15.180 -17.953 -52.144 1.00 79.19 197 SER A C 1
ATOM 1532 O O . SER A 1 197 ? 15.645 -18.518 -53.130 1.00 79.19 197 SER A O 1
ATOM 1534 N N . GLN A 1 198 ? 14.738 -18.640 -51.088 1.00 74.62 198 GLN A N 1
ATOM 1535 C CA . GLN A 1 198 ? 14.733 -20.100 -51.046 1.00 74.62 198 GLN A CA 1
ATOM 1536 C C . GLN A 1 198 ? 13.636 -20.680 -51.947 1.00 74.62 198 GLN A C 1
ATOM 1538 O O . GLN A 1 198 ? 13.858 -21.693 -52.602 1.00 74.62 198 GLN A O 1
ATOM 1543 N N . HIS A 1 199 ? 12.478 -20.018 -52.047 1.00 73.38 199 HIS A N 1
ATOM 1544 C CA . HIS A 1 199 ? 11.434 -20.416 -52.990 1.00 73.38 199 HIS A CA 1
ATOM 1545 C C . HIS A 1 199 ? 11.893 -20.253 -54.450 1.00 73.38 199 HIS A C 1
ATOM 1547 O O . HIS A 1 199 ? 11.597 -21.118 -55.274 1.00 73.38 199 HIS A O 1
ATOM 1553 N N . GLU A 1 200 ? 12.621 -19.185 -54.782 1.00 73.69 200 GLU A N 1
ATOM 1554 C CA . GLU A 1 200 ? 13.144 -18.980 -56.142 1.00 73.69 200 GLU A CA 1
ATOM 1555 C C . GLU A 1 200 ? 14.270 -19.966 -56.504 1.00 73.69 200 GLU A C 1
ATOM 1557 O O . GLU A 1 200 ? 14.374 -20.374 -57.659 1.00 73.69 200 GLU A O 1
ATOM 1562 N N . ASN A 1 201 ? 15.061 -20.413 -55.521 1.00 66.00 201 ASN A N 1
ATOM 1563 C CA . ASN A 1 201 ? 16.192 -21.328 -55.726 1.00 66.00 201 ASN A CA 1
ATOM 1564 C C . ASN A 1 201 ? 15.879 -22.817 -55.483 1.00 66.00 201 ASN A C 1
ATOM 1566 O O . ASN A 1 201 ? 16.746 -23.662 -55.707 1.00 66.00 201 ASN A O 1
ATOM 1570 N N . ASN A 1 202 ? 14.651 -23.178 -55.095 1.00 54.12 202 ASN A N 1
ATOM 1571 C CA . ASN A 1 202 ? 14.238 -24.562 -54.800 1.00 54.12 202 ASN A CA 1
ATOM 1572 C C . ASN A 1 202 ? 14.088 -25.476 -56.040 1.00 54.12 202 ASN A C 1
ATOM 1574 O O . ASN A 1 202 ? 13.292 -26.415 -56.058 1.00 54.12 202 ASN A O 1
ATOM 1578 N N . GLY A 1 203 ? 14.907 -25.242 -57.066 1.00 56.62 203 GLY A N 1
ATOM 1579 C CA . GLY A 1 203 ? 15.290 -26.271 -58.025 1.00 56.62 203 GLY A CA 1
ATOM 1580 C C . GLY A 1 203 ? 16.330 -27.256 -57.472 1.00 56.62 203 GLY A C 1
ATOM 1581 O O . GLY A 1 203 ? 16.358 -28.389 -57.942 1.00 56.62 203 GLY A O 1
ATOM 1582 N N . GLN A 1 204 ? 17.161 -26.890 -56.482 1.00 51.66 204 GLN A N 1
ATOM 1583 C CA . GLN A 1 204 ? 18.107 -27.838 -55.870 1.00 51.66 204 GLN A CA 1
ATOM 1584 C C . GLN A 1 204 ? 18.735 -27.323 -54.555 1.00 51.66 204 GLN A C 1
ATOM 1586 O O . GLN A 1 204 ? 19.285 -26.230 -54.522 1.00 51.66 204 GLN A O 1
ATOM 1591 N N . GLU A 1 205 ? 18.713 -28.191 -53.535 1.00 54.03 205 GLU A N 1
ATOM 1592 C CA . GLU A 1 205 ? 19.433 -28.177 -52.240 1.00 54.03 205 GLU A CA 1
ATOM 1593 C C . GLU A 1 205 ? 18.817 -27.470 -51.007 1.00 54.03 205 GLU A C 1
ATOM 1595 O O . GLU A 1 205 ? 18.621 -26.258 -50.933 1.00 54.03 205 GLU A O 1
ATOM 1600 N N . GLU A 1 206 ? 18.580 -28.291 -49.972 1.00 55.16 206 GLU A N 1
ATOM 1601 C CA . GLU A 1 206 ? 18.132 -27.939 -48.620 1.00 55.16 206 GLU A CA 1
ATOM 1602 C C . GLU A 1 206 ? 19.231 -27.187 -47.841 1.00 55.16 206 GLU A C 1
ATOM 1604 O O . GLU A 1 206 ? 20.117 -27.779 -47.224 1.00 55.16 206 GLU A O 1
ATOM 1609 N N . GLY A 1 207 ? 19.173 -25.854 -47.849 1.00 53.59 207 GLY A N 1
ATOM 1610 C CA . GLY A 1 207 ? 20.033 -24.997 -47.029 1.00 53.59 207 GLY A CA 1
ATOM 1611 C C . GLY A 1 207 ? 19.549 -24.878 -45.578 1.00 53.59 207 GLY A C 1
ATOM 1612 O O . GLY A 1 207 ? 18.467 -24.356 -45.312 1.00 53.59 207 GLY A O 1
ATOM 1613 N N . HIS A 1 208 ? 20.377 -25.321 -44.628 1.00 53.75 208 HIS A N 1
ATOM 1614 C CA . HIS A 1 208 ? 20.196 -25.128 -43.184 1.00 53.75 208 HIS A CA 1
ATOM 1615 C C . HIS A 1 208 ? 20.169 -23.631 -42.801 1.00 53.75 208 HIS A C 1
ATOM 1617 O O . HIS A 1 208 ? 21.112 -22.890 -43.078 1.00 53.75 208 HIS A O 1
ATOM 1623 N N . PHE A 1 209 ? 19.120 -23.197 -42.092 1.00 50.62 209 PHE A N 1
ATOM 1624 C CA . PHE A 1 209 ? 19.020 -21.853 -41.511 1.00 50.62 209 PHE A CA 1
ATOM 1625 C C . PHE A 1 209 ? 20.038 -21.663 -40.374 1.00 50.62 209 PHE A C 1
ATOM 1627 O O . PHE A 1 209 ? 19.870 -22.213 -39.285 1.00 50.62 209 PHE A O 1
ATOM 1634 N N . TYR A 1 210 ? 21.060 -20.834 -40.590 1.00 49.25 210 TYR A N 1
ATOM 1635 C CA . TYR A 1 210 ? 21.891 -20.312 -39.505 1.00 49.25 210 TYR A CA 1
ATOM 1636 C C . TYR A 1 210 ? 21.266 -19.025 -38.960 1.00 49.25 210 TYR A C 1
ATOM 1638 O O . TYR A 1 210 ? 21.341 -17.968 -39.585 1.00 49.25 210 TYR A O 1
ATOM 1646 N N . TYR A 1 211 ? 20.656 -19.103 -37.774 1.00 50.53 211 TYR A N 1
ATOM 1647 C CA . TYR A 1 211 ? 20.391 -17.907 -36.975 1.00 50.53 211 TYR A CA 1
ATOM 1648 C C . TYR A 1 211 ? 21.731 -17.251 -36.655 1.00 50.53 211 TYR A C 1
ATOM 1650 O O . TYR A 1 211 ? 22.578 -17.868 -36.012 1.00 50.53 211 TYR A O 1
ATOM 1658 N N . GLN A 1 212 ? 21.927 -16.012 -37.101 1.00 53.22 212 GLN A N 1
ATOM 1659 C CA . GLN A 1 212 ? 23.096 -15.233 -36.723 1.00 53.22 212 GLN A CA 1
ATOM 1660 C C . GLN A 1 212 ? 22.928 -14.833 -35.247 1.00 53.22 212 GLN A C 1
ATOM 1662 O O . GLN A 1 212 ? 21.988 -14.095 -34.934 1.00 53.22 212 GLN A O 1
ATOM 1667 N N . PRO A 1 213 ? 23.752 -15.363 -34.322 1.00 55.41 213 PRO A N 1
ATOM 1668 C CA . PRO A 1 213 ? 23.635 -15.039 -32.907 1.00 55.41 213 PRO A CA 1
ATOM 1669 C C . PRO A 1 213 ? 23.864 -13.542 -32.706 1.00 55.41 213 PRO A C 1
ATOM 1671 O O . PRO A 1 213 ? 24.657 -12.935 -33.431 1.00 55.41 213 PRO A O 1
ATOM 1674 N N . LEU A 1 214 ? 23.187 -12.956 -31.715 1.00 59.97 214 LEU A N 1
ATOM 1675 C CA . LEU A 1 214 ? 23.492 -11.600 -31.263 1.00 59.97 214 LEU A CA 1
ATOM 1676 C C . LEU A 1 214 ? 25.001 -11.494 -31.002 1.00 59.97 214 LEU A C 1
ATOM 1678 O O . LEU A 1 214 ? 25.580 -12.365 -30.351 1.00 59.97 214 LEU A O 1
ATOM 1682 N N . THR A 1 215 ? 25.646 -10.450 -31.521 1.00 69.12 215 THR A N 1
ATOM 1683 C CA . THR A 1 215 ? 27.069 -10.223 -31.260 1.00 69.12 215 THR A CA 1
ATOM 1684 C C . THR A 1 215 ? 27.282 -9.987 -29.766 1.00 69.12 215 THR A C 1
ATOM 1686 O O . THR A 1 215 ? 26.485 -9.294 -29.137 1.00 69.12 215 THR A O 1
ATOM 1689 N N . GLU A 1 216 ? 28.367 -10.524 -29.207 1.00 69.12 216 GLU A N 1
ATOM 1690 C CA . GLU A 1 216 ? 28.717 -10.459 -27.774 1.00 69.12 216 GLU A CA 1
ATOM 1691 C C . GLU A 1 216 ? 28.635 -9.024 -27.204 1.00 69.12 216 GLU A C 1
ATOM 1693 O O . GLU A 1 216 ? 28.154 -8.795 -26.097 1.00 69.12 216 GLU A O 1
ATOM 1698 N N . THR A 1 217 ? 28.983 -8.032 -28.028 1.00 72.25 217 THR A N 1
ATOM 1699 C CA . THR A 1 217 ? 28.879 -6.594 -27.741 1.00 72.25 217 THR A CA 1
ATOM 1700 C C . THR A 1 217 ? 27.454 -6.085 -27.523 1.00 72.25 217 THR A C 1
ATOM 1702 O O . THR A 1 217 ? 27.248 -5.170 -26.728 1.00 72.25 217 THR A O 1
ATOM 1705 N N . GLU A 1 218 ? 26.456 -6.644 -28.209 1.00 67.31 218 GLU A N 1
ATOM 1706 C CA . GLU A 1 218 ? 25.058 -6.263 -27.997 1.00 67.31 218 GLU A CA 1
ATOM 1707 C C . GLU A 1 218 ? 24.526 -6.847 -26.690 1.00 67.31 218 GLU A C 1
ATOM 1709 O O . GLU A 1 218 ? 23.795 -6.166 -25.974 1.00 67.31 218 GLU A O 1
ATOM 1714 N N . GLU A 1 219 ? 24.921 -8.073 -26.344 1.00 70.50 219 GLU A N 1
ATOM 1715 C CA . GLU A 1 219 ? 24.512 -8.710 -25.091 1.00 70.50 219 GLU A CA 1
ATOM 1716 C C . GLU A 1 219 ? 25.075 -7.963 -23.868 1.00 70.50 219 GLU A C 1
ATOM 1718 O O . GLU A 1 219 ? 24.345 -7.701 -22.909 1.00 70.50 219 GLU A O 1
ATOM 1723 N N . ASP A 1 220 ? 26.337 -7.531 -23.928 1.00 70.56 220 ASP A N 1
ATOM 1724 C CA . ASP A 1 220 ? 26.961 -6.733 -22.866 1.00 70.56 220 ASP A CA 1
ATOM 1725 C C . ASP A 1 220 ? 26.387 -5.310 -22.760 1.00 70.56 220 ASP A C 1
ATOM 1727 O O . ASP A 1 220 ? 26.245 -4.772 -21.655 1.00 70.56 220 ASP A O 1
ATOM 1731 N N . MET A 1 221 ? 25.972 -4.709 -23.879 1.00 71.00 221 MET A N 1
ATOM 1732 C CA . MET A 1 221 ? 25.259 -3.430 -23.869 1.00 71.00 221 MET A CA 1
ATOM 1733 C C . MET A 1 221 ? 23.903 -3.556 -23.160 1.00 71.00 221 MET A C 1
ATOM 1735 O O . MET A 1 221 ? 23.586 -2.735 -22.299 1.00 71.00 221 MET A O 1
ATOM 1739 N N . TRP A 1 222 ? 23.127 -4.605 -23.451 1.00 67.56 222 TRP A N 1
ATOM 1740 C CA . TRP A 1 222 ? 21.854 -4.849 -22.765 1.00 67.56 222 TRP A CA 1
ATOM 1741 C C . TRP A 1 222 ? 22.039 -5.106 -21.272 1.00 67.56 222 TRP A C 1
ATOM 1743 O O . TRP A 1 222 ? 21.278 -4.555 -20.480 1.00 67.56 222 TRP A O 1
ATOM 1753 N N . ARG A 1 223 ? 23.079 -5.856 -20.877 1.00 66.12 223 ARG A N 1
ATOM 1754 C CA . ARG A 1 223 ? 23.431 -6.049 -19.458 1.00 66.12 223 ARG A CA 1
ATOM 1755 C C . ARG A 1 223 ? 23.721 -4.725 -18.760 1.00 66.12 223 ARG A C 1
ATOM 1757 O O . ARG A 1 223 ? 23.216 -4.504 -17.664 1.00 66.12 223 ARG A O 1
ATOM 1764 N N . THR A 1 224 ? 24.468 -3.841 -19.419 1.00 66.25 224 THR A N 1
ATOM 1765 C CA . THR A 1 224 ? 24.817 -2.517 -18.887 1.00 66.25 224 THR A CA 1
ATOM 1766 C C . THR A 1 224 ? 23.584 -1.622 -18.722 1.00 66.25 224 THR A C 1
ATOM 1768 O O . THR A 1 224 ? 23.450 -0.964 -17.698 1.00 66.25 22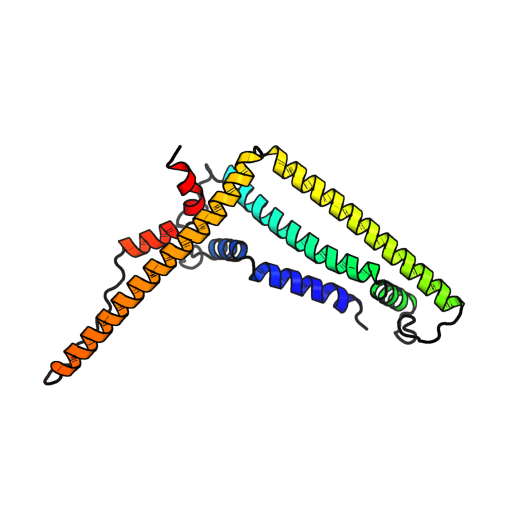4 THR A O 1
ATOM 1771 N N . ILE A 1 225 ? 22.655 -1.625 -19.685 1.00 64.44 225 ILE A N 1
ATOM 1772 C CA . ILE A 1 225 ? 21.412 -0.829 -19.620 1.00 64.44 225 ILE A CA 1
ATOM 1773 C C . ILE A 1 225 ? 20.452 -1.375 -18.554 1.00 64.44 225 ILE A C 1
ATOM 1775 O O . ILE A 1 225 ? 19.748 -0.608 -17.906 1.00 64.44 225 ILE A O 1
ATOM 1779 N N . SER A 1 226 ? 20.421 -2.696 -18.357 1.00 57.56 226 SER A N 1
ATOM 1780 C CA . SER A 1 226 ? 19.574 -3.337 -17.345 1.00 57.56 226 SER A CA 1
ATOM 1781 C C . SER A 1 226 ? 20.096 -3.210 -15.908 1.00 57.56 226 SER A C 1
ATOM 1783 O O . SER A 1 226 ? 19.399 -3.619 -14.978 1.00 57.56 226 SER A O 1
ATOM 1785 N N . ASP A 1 227 ? 21.303 -2.670 -15.708 1.00 56.41 227 ASP A N 1
ATOM 1786 C CA . ASP A 1 227 ? 21.847 -2.431 -14.373 1.00 56.41 227 ASP A CA 1
ATOM 1787 C C . ASP A 1 227 ? 21.076 -1.275 -13.698 1.00 56.41 227 ASP A C 1
ATOM 1789 O O . ASP A 1 227 ? 21.048 -0.162 -14.233 1.00 56.41 227 ASP A O 1
ATOM 1793 N N . PRO A 1 228 ? 20.468 -1.478 -12.514 1.00 49.66 228 PRO A N 1
ATOM 1794 C CA . PRO A 1 228 ? 19.775 -0.411 -11.791 1.00 49.66 228 PRO A CA 1
ATOM 1795 C C . PRO A 1 228 ? 20.670 0.806 -11.489 1.00 49.66 228 PRO A C 1
ATOM 1797 O O . PRO A 1 228 ? 20.159 1.915 -11.337 1.00 49.66 228 PRO A O 1
ATOM 1800 N N . ALA A 1 229 ? 21.998 0.642 -11.454 1.00 51.00 229 ALA A N 1
ATOM 1801 C CA . ALA A 1 229 ? 22.942 1.745 -11.296 1.00 51.00 229 ALA A CA 1
ATOM 1802 C C . ALA A 1 229 ? 23.049 2.650 -12.540 1.00 51.00 229 ALA A C 1
ATOM 1804 O O . ALA A 1 229 ? 23.401 3.823 -12.400 1.00 51.00 229 ALA A O 1
ATOM 1805 N N . PHE A 1 230 ? 22.721 2.158 -13.742 1.00 54.41 230 PHE A N 1
ATOM 1806 C CA . PHE A 1 230 ? 22.764 2.944 -14.983 1.00 54.41 230 PHE A CA 1
ATOM 1807 C C . PHE A 1 230 ? 21.789 4.130 -14.938 1.00 54.41 230 PHE A C 1
ATOM 1809 O O . PHE A 1 230 ? 22.153 5.254 -15.289 1.00 54.41 230 PHE A O 1
ATOM 1816 N N . HIS A 1 231 ? 20.588 3.912 -14.395 1.00 50.41 231 HIS A N 1
ATOM 1817 C CA . HIS A 1 231 ? 19.574 4.955 -14.209 1.00 50.41 231 HIS A CA 1
ATOM 1818 C C . HIS A 1 231 ? 19.978 6.022 -13.177 1.00 50.41 231 HIS A C 1
ATOM 1820 O O . HIS A 1 231 ? 19.491 7.147 -13.232 1.00 50.41 231 HIS A O 1
ATOM 1826 N N . LEU A 1 232 ? 20.897 5.694 -12.263 1.00 43.94 232 LEU A N 1
ATOM 1827 C CA . LEU A 1 232 ? 21.355 6.596 -11.203 1.00 43.94 232 LEU A CA 1
ATOM 1828 C C . LEU A 1 232 ? 22.635 7.360 -11.586 1.00 43.94 232 LEU A C 1
ATOM 1830 O O . LEU A 1 232 ? 22.807 8.512 -11.191 1.00 43.94 232 LEU A O 1
ATOM 1834 N N . LEU A 1 233 ? 23.532 6.746 -12.367 1.00 45.59 233 LEU A N 1
ATOM 1835 C CA . LEU A 1 233 ? 24.809 7.343 -12.791 1.00 45.59 233 LEU A CA 1
ATOM 1836 C C . LEU A 1 233 ? 24.697 8.218 -14.046 1.00 45.59 233 LEU A C 1
ATOM 1838 O O . LEU A 1 233 ? 25.514 9.123 -14.214 1.00 45.59 233 LEU A O 1
ATOM 1842 N N . GLY A 1 234 ? 23.681 8.015 -14.894 1.00 43.94 234 GLY A N 1
ATOM 1843 C CA . GLY A 1 234 ? 23.438 8.865 -16.070 1.00 43.94 234 GLY A CA 1
ATOM 1844 C C . GLY A 1 234 ? 23.227 10.348 -15.729 1.00 43.94 234 GLY A C 1
ATOM 1845 O O . GLY A 1 234 ? 23.540 11.220 -16.534 1.00 43.94 234 GLY A O 1
ATOM 1846 N N . VAL A 1 235 ? 22.794 10.647 -14.500 1.00 43.09 235 VAL A N 1
ATOM 1847 C CA . VAL A 1 235 ? 22.605 12.016 -13.986 1.00 43.09 235 VAL A CA 1
ATOM 1848 C C . VAL A 1 235 ? 23.939 12.704 -13.646 1.00 43.09 235 VAL A C 1
ATOM 1850 O O . VAL A 1 235 ? 24.004 13.927 -13.561 1.00 43.09 235 VAL A O 1
ATOM 1853 N N . GLN A 1 236 ? 25.032 11.953 -13.477 1.00 39.81 236 GLN A N 1
ATOM 1854 C CA . GLN A 1 236 ? 26.305 12.494 -12.992 1.00 39.81 236 GLN A CA 1
ATOM 1855 C C . GLN A 1 236 ? 27.275 12.936 -14.102 1.00 39.81 236 GLN A C 1
ATOM 1857 O O . GLN A 1 236 ? 28.316 13.507 -13.792 1.00 39.81 236 GLN A O 1
ATOM 1862 N N . ILE A 1 237 ? 26.954 12.703 -15.381 1.00 38.59 237 ILE A N 1
ATOM 1863 C CA . ILE A 1 237 ? 27.870 12.972 -16.512 1.00 38.59 237 ILE A CA 1
ATOM 1864 C C . ILE A 1 237 ? 27.736 14.420 -17.049 1.00 38.59 237 ILE A C 1
ATOM 1866 O O . ILE A 1 237 ? 28.500 14.831 -17.916 1.00 38.59 237 ILE A O 1
ATOM 1870 N N . HIS A 1 238 ? 26.828 15.235 -16.497 1.00 36.88 238 HIS A N 1
ATOM 1871 C CA . HIS A 1 238 ? 26.631 16.636 -16.910 1.00 36.88 238 HIS A CA 1
ATOM 1872 C C . HIS A 1 238 ? 26.747 17.684 -15.785 1.00 36.88 238 HIS A C 1
ATOM 1874 O O . HIS A 1 238 ? 26.206 18.780 -15.921 1.00 36.88 238 HIS A O 1
ATOM 1880 N N . SER A 1 239 ? 27.483 17.392 -14.705 1.00 34.28 239 SER A N 1
ATOM 1881 C CA . SER A 1 239 ? 27.893 18.415 -13.725 1.00 34.28 239 SER A CA 1
ATOM 1882 C C . SER A 1 239 ? 29.376 18.737 -13.801 1.00 34.28 239 SER A C 1
ATOM 1884 O O . SER A 1 239 ? 30.172 17.821 -14.093 1.00 34.28 239 SER A O 1
#

Foldseek 3Di:
DPLVCVLVVVLVVLLVVLCVVPVVNVLVVCVVVPDQPVDPDDDRDDPPPDPPPCPVVVVVVCLVVVVSVLVSVLVSLVSLLVVLLVLLSQLQVVVCVVPVDPPDSLSPDPDDDPVSVVVSVVSNVVSNVVSVVSVVVSVVVVVVSCVVVPVPDPPVVVVCCVVCLVVVVVVVVVVVVVVVVVVVVVVVVVVVVVVVVCVVVVVDDDDDDDDDDDPPVVVVVVVCVSPPVNSVCVVVPPD

InterPro domains:
  IPR029569 Calcium homeostasis modulator family [PF14798] (4-197)
  IPR029569 Calcium homeostasis modulator family [PTHR32261] (58-226)

Organism: Silurus asotus (NCBI:txid30991)